Protein AF-0000000065898884 (afdb_homodimer)

Radius of gyration: 17.06 Å; Cα contacts (8 Å, |Δi|>4): 493; chains: 2; bounding box: 41×50×43 Å

Structure (mmCIF, N/CA/C/O backbone):
data_AF-0000000065898884-model_v1
#
loop_
_entity.id
_entity.type
_entity.pdbx_description
1 polymer 'Fluoride-specific ion channel FluC'
#
loop_
_atom_site.group_PDB
_atom_site.id
_atom_site.type_symbol
_atom_site.label_atom_id
_atom_site.label_alt_id
_atom_site.label_comp_id
_atom_site.label_asym_id
_atom_site.label_entity_id
_atom_site.label_seq_id
_atom_site.pdbx_PDB_ins_code
_atom_site.Cartn_x
_atom_site.Cartn_y
_atom_site.Cartn_z
_atom_site.occupancy
_atom_site.B_iso_or_equiv
_atom_site.auth_seq_id
_atom_site.auth_comp_id
_atom_site.auth_asym_id
_atom_site.auth_atom_id
_atom_site.pdbx_PDB_model_num
ATOM 1 N N . MET A 1 1 ? -6.395 -24.078 7.492 1 86.12 1 MET A N 1
ATOM 2 C CA . MET A 1 1 ? -5.91 -23.297 8.625 1 86.12 1 MET A CA 1
ATOM 3 C C . MET A 1 1 ? -7.059 -22.562 9.32 1 86.12 1 MET A C 1
ATOM 5 O O . MET A 1 1 ? -8.008 -22.141 8.664 1 86.12 1 MET A O 1
ATOM 9 N N . SER A 1 2 ? -6.961 -22.469 10.625 1 92.88 2 SER A N 1
ATOM 10 C CA . SER A 1 2 ? -7.98 -21.734 11.375 1 92.88 2 SER A CA 1
ATOM 11 C C . SER A 1 2 ? -7.918 -20.234 11.07 1 92.88 2 SER A C 1
ATOM 13 O O . SER A 1 2 ? -6.879 -19.734 10.641 1 92.88 2 SER A O 1
ATOM 15 N N . GLN A 1 3 ? -9.039 -19.578 11.227 1 93.44 3 GLN A N 1
ATOM 16 C CA . GLN A 1 3 ? -9.109 -18.141 11 1 93.44 3 GLN A CA 1
ATOM 17 C C . GLN A 1 3 ? -8.117 -17.391 11.898 1 93.44 3 GLN A C 1
ATOM 19 O O . GLN A 1 3 ? -7.512 -16.406 11.477 1 93.44 3 GLN A O 1
ATOM 24 N N . PHE A 1 4 ? -7.996 -17.859 13.078 1 94.31 4 PHE A N 1
ATOM 25 C CA . PHE A 1 4 ? -7.082 -17.25 14.031 1 94.31 4 PHE A CA 1
ATOM 26 C C . PHE A 1 4 ? -5.637 -17.406 13.578 1 94.31 4 PHE A C 1
ATOM 28 O O . PHE A 1 4 ? -4.832 -16.469 13.711 1 94.31 4 PHE A O 1
ATOM 35 N N . ALA A 1 5 ? -5.328 -18.562 13.07 1 96.38 5 ALA A N 1
ATOM 36 C CA . ALA A 1 5 ? -3.984 -18.797 12.555 1 96.38 5 ALA A CA 1
ATOM 37 C C . ALA A 1 5 ? -3.697 -17.906 11.344 1 96.38 5 ALA A C 1
ATOM 39 O O . ALA A 1 5 ? -2.602 -17.359 11.219 1 96.38 5 ALA A O 1
ATOM 40 N N . ILE A 1 6 ? -4.645 -17.734 10.523 1 97.19 6 ILE A N 1
ATOM 41 C CA . ILE A 1 6 ? -4.523 -16.906 9.328 1 97.19 6 ILE A CA 1
ATOM 42 C C . ILE A 1 6 ? -4.246 -15.461 9.727 1 97.19 6 ILE A C 1
ATOM 44 O O . ILE A 1 6 ? -3.279 -14.852 9.258 1 97.19 6 ILE A O 1
ATOM 48 N N . LEU A 1 7 ? -5.008 -14.977 10.656 1 98.19 7 LEU A N 1
ATOM 49 C CA . LEU A 1 7 ? -4.867 -13.594 11.094 1 98.19 7 LEU A CA 1
ATOM 50 C C . LEU A 1 7 ? -3.547 -13.391 11.828 1 98.19 7 LEU A C 1
ATOM 52 O O . LEU A 1 7 ? -2.934 -12.32 11.734 1 98.19 7 LEU A O 1
ATOM 56 N N . GLY A 1 8 ? -3.133 -14.398 12.562 1 98.44 8 GLY A N 1
ATOM 57 C CA . GLY A 1 8 ? -1.851 -14.32 13.242 1 98.44 8 GLY A CA 1
ATOM 58 C C . GLY A 1 8 ? -0.674 -14.211 12.297 1 98.44 8 GLY A C 1
ATOM 59 O O . GLY A 1 8 ? 0.239 -13.414 12.516 1 98.44 8 GLY A O 1
ATOM 60 N N . PHE A 1 9 ? -0.661 -15.031 11.266 1 98.44 9 PHE A N 1
ATOM 61 C CA . PHE A 1 9 ? 0.393 -15 10.258 1 98.44 9 PHE A CA 1
ATOM 62 C C . PHE A 1 9 ? 0.408 -13.664 9.523 1 98.44 9 PHE A C 1
ATOM 64 O O . PHE A 1 9 ? 1.475 -13.094 9.289 1 98.44 9 PHE A O 1
ATOM 71 N N . ILE A 1 10 ? -0.757 -13.156 9.219 1 98.75 10 ILE A N 1
ATOM 72 C CA . ILE A 1 10 ? -0.888 -11.891 8.508 1 98.75 10 ILE A CA 1
ATOM 73 C C . ILE A 1 10 ? -0.407 -10.75 9.406 1 98.75 10 ILE A C 1
ATOM 75 O O . ILE A 1 10 ? 0.298 -9.844 8.953 1 98.75 10 ILE A O 1
ATOM 79 N N . ALA A 1 11 ? -0.776 -10.898 10.664 1 98.81 11 ALA A N 1
ATOM 80 C CA . ALA A 1 11 ? -0.36 -9.883 11.633 1 98.81 11 ALA A CA 1
ATOM 81 C C . ALA A 1 11 ? 1.159 -9.852 11.773 1 98.81 11 ALA A C 1
ATOM 83 O O . ALA A 1 11 ? 1.759 -8.773 11.828 1 98.81 11 ALA A O 1
ATOM 84 N N . LEU A 1 12 ? 1.724 -10.969 11.852 1 98.62 12 LEU A N 1
ATOM 85 C CA . LEU A 1 12 ? 3.176 -11.078 11.953 1 98.62 12 LEU A CA 1
ATOM 86 C C . LEU A 1 12 ? 3.854 -10.461 10.734 1 98.62 12 LEU A C 1
ATOM 88 O O . LEU A 1 12 ? 4.766 -9.641 10.875 1 98.62 12 LEU A O 1
ATOM 92 N N . GLY A 1 13 ? 3.463 -10.852 9.586 1 98.81 13 GLY A N 1
ATOM 93 C CA . GLY A 1 13 ? 3.994 -10.281 8.359 1 98.81 13 GLY A CA 1
ATOM 94 C C . GLY A 1 13 ? 3.766 -8.781 8.258 1 98.81 13 GLY A C 1
ATOM 95 O O . GLY A 1 13 ? 4.66 -8.039 7.852 1 98.81 13 GLY A O 1
ATOM 96 N N . GLY A 1 14 ? 2.543 -8.398 8.617 1 98.88 14 GLY A N 1
ATOM 97 C CA . GLY A 1 14 ? 2.199 -6.984 8.562 1 98.88 14 GLY A CA 1
ATOM 98 C C . GLY A 1 14 ? 3.068 -6.129 9.469 1 98.88 14 GLY A C 1
ATOM 99 O O . GLY A 1 14 ? 3.482 -5.035 9.078 1 98.88 14 GLY A O 1
ATOM 100 N N . ALA A 1 15 ? 3.32 -6.645 10.609 1 98.81 15 ALA A N 1
ATOM 101 C CA . ALA A 1 15 ? 4.184 -5.934 11.555 1 98.81 15 ALA A CA 1
ATOM 102 C C . ALA A 1 15 ? 5.582 -5.734 10.969 1 98.81 15 ALA A C 1
ATOM 104 O O . ALA A 1 15 ? 6.109 -4.617 10.977 1 98.81 15 ALA A O 1
ATOM 105 N N . PHE A 1 16 ? 6.129 -6.719 10.445 1 98.81 16 PHE A N 1
ATOM 106 C CA . PHE A 1 16 ? 7.477 -6.641 9.898 1 98.81 16 PHE A CA 1
ATOM 107 C C . PHE A 1 16 ? 7.496 -5.812 8.617 1 98.81 16 PHE A C 1
ATOM 109 O O . PHE A 1 16 ? 8.453 -5.082 8.359 1 98.81 16 PHE A O 1
ATOM 116 N N . GLY A 1 17 ? 6.434 -5.953 7.84 1 98.88 17 GLY A N 1
ATOM 117 C CA . GLY A 1 17 ? 6.332 -5.156 6.625 1 98.88 17 GLY A CA 1
ATOM 118 C C . GLY A 1 17 ? 6.27 -3.666 6.891 1 98.88 17 GLY A C 1
ATOM 119 O O . GLY A 1 17 ? 6.984 -2.887 6.258 1 98.88 17 GLY A O 1
ATOM 120 N N . ALA A 1 18 ? 5.477 -3.344 7.836 1 98.88 18 ALA A N 1
ATOM 121 C CA . ALA A 1 18 ? 5.324 -1.936 8.188 1 98.88 18 ALA A CA 1
ATOM 122 C C . ALA A 1 18 ? 6.625 -1.363 8.742 1 98.88 18 ALA A C 1
ATOM 124 O O . ALA A 1 18 ? 7.008 -0.239 8.406 1 98.88 18 ALA A O 1
ATOM 125 N N . CYS A 1 19 ? 7.293 -2.119 9.57 1 98.88 19 CYS A N 1
ATOM 126 C CA . CYS A 1 19 ? 8.562 -1.671 10.125 1 98.88 19 CYS A CA 1
ATOM 127 C C . CYS A 1 19 ? 9.625 -1.541 9.031 1 98.88 19 CYS A C 1
ATOM 129 O O . CYS A 1 19 ? 10.406 -0.588 9.031 1 98.88 19 CYS A O 1
ATOM 131 N N . SER A 1 20 ? 9.688 -2.457 8.156 1 98.88 20 SER A N 1
ATOM 132 C CA . SER A 1 20 ? 10.625 -2.396 7.039 1 98.88 20 SER A CA 1
ATOM 133 C C . SER A 1 20 ? 10.367 -1.175 6.164 1 98.88 20 SER A C 1
ATOM 135 O O . SER A 1 20 ? 11.305 -0.495 5.742 1 98.88 20 SER A O 1
ATOM 137 N N . ARG A 1 21 ? 9.078 -0.921 5.871 1 98.81 21 ARG A N 1
ATOM 138 C CA . ARG A 1 21 ? 8.727 0.264 5.094 1 98.81 21 ARG A CA 1
ATOM 139 C C . ARG A 1 21 ? 9.273 1.528 5.754 1 98.81 21 ARG A C 1
ATOM 141 O O . ARG A 1 21 ? 9.844 2.387 5.082 1 98.81 21 ARG A O 1
ATOM 148 N N . TYR A 1 22 ? 9.078 1.598 7.02 1 98.56 22 TYR A N 1
ATOM 149 C CA . TYR A 1 22 ? 9.539 2.762 7.766 1 98.56 22 TYR A CA 1
ATOM 150 C C . TYR A 1 22 ? 11.055 2.91 7.664 1 98.56 22 TYR A C 1
ATOM 152 O O . TYR A 1 22 ? 11.562 4 7.383 1 98.56 22 TYR A O 1
ATOM 160 N N . LEU A 1 23 ? 11.742 1.812 7.863 1 98.56 23 LEU A N 1
ATOM 161 C CA . LEU A 1 23 ? 13.203 1.844 7.859 1 98.56 23 LEU A CA 1
ATOM 162 C C . LEU A 1 23 ? 13.734 2.176 6.473 1 98.56 23 LEU A C 1
ATOM 164 O O . LEU A 1 23 ? 14.688 2.947 6.336 1 98.56 23 LEU A O 1
ATOM 168 N N . VAL A 1 24 ? 13.164 1.654 5.441 1 98.5 24 VAL A N 1
ATOM 169 C CA . VAL A 1 24 ? 13.578 1.938 4.07 1 98.5 24 VAL A CA 1
ATOM 170 C C . VAL A 1 24 ? 13.297 3.402 3.74 1 98.5 24 VAL A C 1
ATOM 172 O O . VAL A 1 24 ? 14.109 4.066 3.092 1 98.5 24 VAL A O 1
ATOM 175 N N . SER A 1 25 ? 12.102 3.879 4.137 1 97.94 25 SER A N 1
ATOM 176 C CA . SER A 1 25 ? 11.742 5.27 3.883 1 97.94 25 SER A CA 1
ATOM 177 C C . SER A 1 25 ? 12.734 6.227 4.547 1 97.94 25 SER A C 1
ATOM 179 O O . SER A 1 25 ? 13.148 7.215 3.941 1 97.94 25 SER A O 1
ATOM 181 N N . GLU A 1 26 ? 13.117 5.863 5.785 1 97.12 26 GLU A N 1
ATOM 182 C CA . GLU A 1 26 ? 14.094 6.684 6.492 1 97.12 26 GLU A CA 1
ATOM 183 C C . GLU A 1 26 ? 15.453 6.637 5.801 1 97.12 26 GLU A C 1
ATOM 185 O O . GLU A 1 26 ? 16.141 7.66 5.699 1 97.12 26 GLU A O 1
ATOM 190 N N . LEU A 1 27 ? 15.844 5.453 5.395 1 97.94 27 LEU A N 1
ATOM 191 C CA . LEU A 1 27 ? 17.109 5.301 4.691 1 97.94 27 LEU A CA 1
ATOM 192 C C . LEU A 1 27 ? 17.125 6.121 3.41 1 97.94 27 LEU A C 1
ATOM 194 O O . LEU A 1 27 ? 18.141 6.738 3.074 1 97.94 27 LEU A O 1
ATOM 198 N N . CYS A 1 28 ? 16.062 6.168 2.707 1 98 28 CYS A N 1
ATOM 199 C CA . CYS A 1 28 ? 15.961 6.926 1.464 1 98 28 CYS A CA 1
ATOM 200 C C . CYS A 1 28 ? 16.047 8.422 1.728 1 98 28 CYS A C 1
ATOM 202 O O . CYS A 1 28 ? 16.625 9.164 0.929 1 98 28 CYS A O 1
ATOM 204 N N . VAL A 1 29 ? 15.461 8.812 2.83 1 96.38 29 VAL A N 1
ATOM 205 C CA . VAL A 1 29 ? 15.547 10.227 3.188 1 96.38 29 VAL A CA 1
ATOM 206 C C . VAL A 1 29 ? 17 10.617 3.436 1 96.38 29 VAL A C 1
ATOM 208 O O . VAL A 1 29 ? 17.453 11.672 2.99 1 96.38 29 VAL A O 1
ATOM 211 N N . VAL A 1 30 ? 17.734 9.75 4.117 1 97.25 30 VAL A N 1
ATOM 212 C CA . VAL A 1 30 ? 19.125 10.016 4.469 1 97.25 30 VAL A CA 1
ATOM 213 C C . VAL A 1 30 ? 19.984 10.016 3.203 1 97.25 30 VAL A C 1
ATOM 215 O O . VAL A 1 30 ? 20.875 10.852 3.049 1 97.25 30 VAL A O 1
ATOM 218 N N . LEU A 1 31 ? 19.719 9.18 2.281 1 97.44 31 LEU A N 1
ATOM 219 C CA . LEU A 1 31 ? 20.594 8.969 1.127 1 97.44 31 LEU A CA 1
ATOM 220 C C . LEU A 1 31 ? 20.219 9.914 -0.013 1 97.44 31 LEU A C 1
ATOM 222 O O . LEU A 1 31 ? 21.078 10.352 -0.769 1 97.44 31 LEU A O 1
ATOM 226 N N . LEU A 1 32 ? 18.891 10.227 -0.147 1 97.19 32 LEU A N 1
ATOM 227 C CA . LEU A 1 32 ? 18.438 10.883 -1.365 1 97.19 32 LEU A CA 1
ATOM 228 C C . LEU A 1 32 ? 17.75 12.211 -1.043 1 97.19 32 LEU A C 1
ATOM 230 O O . LEU A 1 32 ? 17.469 13.008 -1.945 1 97.19 32 LEU A O 1
ATOM 234 N N . GLY A 1 33 ? 17.484 12.469 0.312 1 94.81 33 GLY A N 1
ATOM 235 C CA . GLY A 1 33 ? 16.859 13.719 0.736 1 94.81 33 GLY A CA 1
ATOM 236 C C . GLY A 1 33 ? 15.352 13.664 0.711 1 94.81 33 GLY A C 1
ATOM 237 O O . GLY A 1 33 ? 14.758 12.594 0.55 1 94.81 33 GLY A O 1
ATOM 238 N N . ARG A 1 34 ? 14.68 14.859 0.904 1 93.94 34 ARG A N 1
ATOM 239 C CA . ARG A 1 34 ? 13.227 14.945 1.073 1 93.94 34 ARG A CA 1
ATOM 240 C C . ARG A 1 34 ? 12.578 15.625 -0.124 1 93.94 34 ARG A C 1
ATOM 242 O O . ARG A 1 34 ? 11.406 16 -0.071 1 93.94 34 ARG A O 1
ATOM 249 N N . GLY A 1 35 ? 13.281 15.773 -1.196 1 94.56 35 GLY A N 1
ATOM 250 C CA . GLY A 1 35 ? 12.781 16.516 -2.34 1 94.56 35 GLY A CA 1
ATOM 251 C C . GLY A 1 35 ? 11.805 15.727 -3.189 1 94.56 35 GLY A C 1
ATOM 252 O O . GLY A 1 35 ? 11.109 16.297 -4.035 1 94.56 35 GLY A O 1
ATOM 253 N N . PHE A 1 36 ? 11.758 14.438 -3.078 1 97.56 36 PHE A N 1
ATOM 254 C CA . PHE A 1 36 ? 10.883 13.508 -3.785 1 97.56 36 PHE A CA 1
ATOM 255 C C . PHE A 1 36 ? 10.547 12.312 -2.906 1 97.56 36 PHE A C 1
ATOM 257 O O . PHE A 1 36 ? 11.297 11.977 -1.985 1 97.56 36 PHE A O 1
ATOM 264 N N . PRO A 1 37 ? 9.375 11.75 -3.109 1 98.06 37 PRO A N 1
ATOM 265 C CA . PRO A 1 37 ? 9.008 10.602 -2.275 1 98.06 37 PRO A CA 1
ATOM 266 C C . PRO A 1 37 ? 9.734 9.32 -2.682 1 98.06 37 PRO A C 1
ATOM 268 O O . PRO A 1 37 ? 9.094 8.32 -3.014 1 98.06 37 PRO A O 1
ATOM 271 N N . TYR A 1 38 ? 11.023 9.266 -2.482 1 98.5 38 TYR A N 1
ATOM 272 C CA . TYR A 1 38 ? 11.867 8.148 -2.887 1 98.5 38 TYR A CA 1
ATOM 273 C C . TYR A 1 38 ? 11.547 6.898 -2.07 1 98.5 38 TYR A C 1
ATOM 275 O O . TYR A 1 38 ? 11.633 5.777 -2.576 1 98.5 38 TYR A O 1
ATOM 283 N N . GLY A 1 39 ? 11.266 7.102 -0.801 1 98.5 39 GLY A N 1
ATOM 284 C CA . GLY A 1 39 ? 10.953 5.969 0.057 1 98.5 39 GLY A CA 1
ATOM 285 C C . GLY A 1 39 ? 9.734 5.188 -0.404 1 98.5 39 GLY A C 1
ATOM 286 O O . GLY A 1 39 ? 9.805 3.969 -0.574 1 98.5 39 GLY A O 1
ATOM 287 N N . THR A 1 40 ? 8.688 5.914 -0.648 1 98.69 40 THR A N 1
ATOM 288 C CA . THR A 1 40 ? 7.449 5.305 -1.109 1 98.69 40 THR A CA 1
ATOM 289 C C . THR A 1 40 ? 7.656 4.594 -2.443 1 98.69 40 THR A C 1
ATOM 291 O O . THR A 1 40 ? 7.203 3.463 -2.629 1 98.69 40 THR A O 1
ATOM 294 N N . LEU A 1 41 ? 8.328 5.246 -3.32 1 98.81 41 LEU A N 1
ATOM 295 C CA . LEU A 1 41 ? 8.602 4.664 -4.629 1 98.81 41 LEU A CA 1
ATOM 296 C C . LEU A 1 41 ? 9.391 3.367 -4.488 1 98.81 41 LEU A C 1
ATOM 298 O O . LEU A 1 41 ? 9.062 2.361 -5.117 1 98.81 41 LEU A O 1
ATOM 302 N N . THR A 1 42 ? 10.398 3.383 -3.699 1 98.88 42 THR A N 1
ATOM 303 C CA . THR A 1 42 ? 11.281 2.234 -3.525 1 98.88 42 THR A CA 1
ATOM 304 C C . THR A 1 42 ? 10.508 1.032 -2.992 1 98.88 42 THR A C 1
ATOM 306 O O . THR A 1 42 ? 10.578 -0.059 -3.561 1 98.88 42 THR A O 1
ATOM 309 N N . VAL A 1 43 ? 9.734 1.198 -1.951 1 98.88 43 VAL A N 1
ATOM 310 C CA . VAL A 1 43 ? 9.07 0.066 -1.314 1 98.88 43 VAL A CA 1
ATOM 311 C C . VAL A 1 43 ? 7.961 -0.461 -2.225 1 98.88 43 VAL A C 1
ATOM 313 O O . VAL A 1 43 ? 7.699 -1.665 -2.26 1 98.88 43 VAL A O 1
ATOM 316 N N . ASN A 1 44 ? 7.316 0.417 -2.971 1 98.94 44 ASN A N 1
ATOM 317 C CA . ASN A 1 44 ? 6.262 -0.014 -3.883 1 98.94 44 ASN A CA 1
ATOM 318 C C . ASN A 1 44 ? 6.824 -0.841 -5.035 1 98.94 44 ASN A C 1
ATOM 320 O O . ASN A 1 44 ? 6.266 -1.883 -5.387 1 98.94 44 ASN A O 1
ATOM 324 N N . VAL A 1 45 ? 7.93 -0.411 -5.555 1 98.94 45 VAL A N 1
ATOM 325 C CA . VAL A 1 45 ? 8.523 -1.104 -6.691 1 98.94 45 VAL A CA 1
ATOM 326 C C . VAL A 1 45 ? 9.125 -2.43 -6.23 1 98.94 45 VAL A C 1
ATOM 328 O O . VAL A 1 45 ? 8.852 -3.48 -6.82 1 98.94 45 VAL A O 1
ATOM 331 N N . VAL A 1 46 ? 9.898 -2.416 -5.191 1 98.88 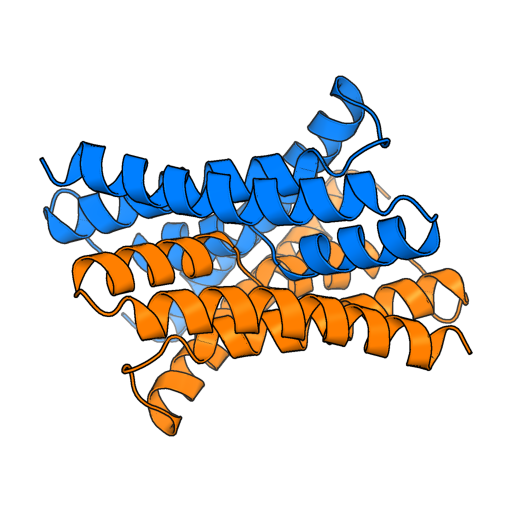46 VAL A N 1
ATOM 332 C CA . VAL A 1 46 ? 10.555 -3.615 -4.684 1 98.88 46 VAL A CA 1
ATOM 333 C C . VAL A 1 46 ? 9.5 -4.621 -4.215 1 98.88 46 VAL A C 1
ATOM 335 O O . VAL A 1 46 ? 9.586 -5.809 -4.535 1 98.88 46 VAL A O 1
ATOM 338 N N . GLY A 1 47 ? 8.539 -4.121 -3.471 1 98.88 47 GLY A N 1
ATOM 339 C CA . GLY A 1 47 ? 7.477 -4.992 -3 1 98.88 47 GLY A CA 1
ATOM 340 C C . GLY A 1 47 ? 6.688 -5.629 -4.129 1 98.88 47 GLY A C 1
ATOM 341 O O . GLY A 1 47 ? 6.336 -6.809 -4.059 1 98.88 47 GLY A O 1
ATOM 342 N N . SER A 1 48 ? 6.395 -4.914 -5.152 1 98.94 48 SER A N 1
ATOM 343 C CA . SER A 1 48 ? 5.652 -5.441 -6.293 1 98.94 48 SER A CA 1
ATOM 344 C C . SER A 1 48 ? 6.461 -6.492 -7.047 1 98.94 48 SER A C 1
ATOM 346 O O . SER A 1 48 ? 5.914 -7.492 -7.504 1 98.94 48 SER A O 1
ATOM 348 N N . PHE A 1 49 ? 7.766 -6.258 -7.152 1 98.88 49 PHE A N 1
ATOM 349 C CA . PHE A 1 49 ? 8.641 -7.238 -7.785 1 98.88 49 PHE A CA 1
ATOM 350 C C . PHE A 1 49 ? 8.602 -8.562 -7.035 1 98.88 49 PHE A C 1
ATOM 352 O O . PHE A 1 49 ? 8.422 -9.625 -7.645 1 98.88 49 PHE A O 1
ATOM 359 N N . ILE A 1 50 ? 8.75 -8.523 -5.754 1 98.81 50 ILE A N 1
ATOM 360 C CA . ILE A 1 50 ? 8.781 -9.727 -4.934 1 98.81 50 ILE A CA 1
ATOM 361 C C . ILE A 1 50 ? 7.41 -10.406 -4.969 1 98.81 50 ILE A C 1
ATOM 363 O O . ILE A 1 50 ? 7.32 -11.641 -4.965 1 98.81 50 ILE A O 1
ATOM 367 N N . MET A 1 51 ? 6.332 -9.633 -5.016 1 98.75 51 MET A N 1
ATOM 368 C CA . MET A 1 51 ? 4.992 -10.203 -5.133 1 98.75 51 MET A CA 1
ATOM 369 C C . MET A 1 51 ? 4.852 -11.008 -6.418 1 98.75 51 MET A C 1
ATOM 371 O O . MET A 1 51 ? 4.27 -12.094 -6.414 1 98.75 51 MET A O 1
ATOM 375 N N . GLY A 1 52 ? 5.363 -10.414 -7.52 1 98.62 52 GLY A N 1
ATOM 376 C CA . GLY A 1 52 ? 5.359 -11.164 -8.766 1 98.62 52 GLY A CA 1
ATOM 377 C C . GLY A 1 52 ? 6.078 -12.5 -8.664 1 98.62 52 GLY A C 1
ATOM 378 O O . GLY A 1 52 ? 5.562 -13.523 -9.117 1 98.62 52 GLY A O 1
ATOM 379 N N . LEU A 1 53 ? 7.281 -12.516 -8.07 1 98.56 53 LEU A N 1
ATOM 380 C CA . LEU A 1 53 ? 8.039 -13.742 -7.844 1 98.56 53 LEU A CA 1
ATOM 381 C C . LEU A 1 53 ? 7.23 -14.727 -7.008 1 98.56 53 LEU A C 1
ATOM 383 O O . LEU A 1 53 ? 7.199 -15.922 -7.316 1 98.56 53 LEU A O 1
ATOM 387 N N . LEU A 1 54 ? 6.605 -14.211 -5.996 1 98.31 54 LEU A N 1
ATOM 388 C CA . LEU A 1 54 ? 5.875 -15.047 -5.047 1 98.31 54 LEU A CA 1
ATOM 389 C C . LEU A 1 54 ? 4.695 -15.734 -5.727 1 98.31 54 LEU A C 1
ATOM 391 O O . LEU A 1 54 ? 4.5 -16.938 -5.566 1 98.31 54 LEU A O 1
ATOM 395 N N . ILE A 1 55 ? 3.893 -14.992 -6.48 1 97.62 55 ILE A N 1
ATOM 396 C CA . ILE A 1 55 ? 2.719 -15.547 -7.145 1 97.62 55 ILE A CA 1
ATOM 397 C C . ILE A 1 55 ? 3.152 -16.594 -8.172 1 97.62 55 ILE A C 1
ATOM 399 O O . ILE A 1 55 ? 2.535 -17.656 -8.289 1 97.62 55 ILE A O 1
ATOM 403 N N . ALA A 1 56 ? 4.23 -16.234 -8.844 1 97.62 56 ALA A N 1
ATOM 404 C CA . ALA A 1 56 ? 4.758 -17.203 -9.805 1 97.62 56 ALA A CA 1
ATOM 405 C C . ALA A 1 56 ? 5.223 -18.484 -9.109 1 97.62 56 ALA A C 1
ATOM 407 O O . ALA A 1 56 ? 5.035 -19.578 -9.625 1 97.62 56 ALA A O 1
ATOM 408 N N . ALA A 1 57 ? 5.887 -18.375 -7.98 1 97.5 57 ALA A N 1
ATOM 409 C CA . ALA A 1 57 ? 6.367 -19.516 -7.219 1 97.5 57 ALA A CA 1
ATOM 410 C C . ALA A 1 57 ? 5.211 -20.422 -6.789 1 97.5 57 ALA A C 1
ATOM 412 O O . ALA A 1 57 ? 5.348 -21.641 -6.758 1 97.5 57 ALA A O 1
ATOM 413 N N . PHE A 1 58 ? 4.062 -19.781 -6.391 1 96.25 58 PHE A N 1
ATOM 414 C CA . PHE A 1 58 ? 2.881 -20.547 -6.023 1 96.25 58 PHE A CA 1
ATOM 415 C C . PHE A 1 58 ? 2.316 -21.281 -7.23 1 96.25 58 PHE A C 1
ATOM 417 O O . PHE A 1 58 ? 1.985 -22.469 -7.145 1 96.25 58 PHE A O 1
ATOM 424 N N . GLU A 1 59 ? 2.232 -20.609 -8.344 1 94.56 59 GLU A N 1
ATOM 425 C CA . GLU A 1 59 ? 1.645 -21.172 -9.547 1 94.56 59 GLU A CA 1
ATOM 426 C C . GLU A 1 59 ? 2.498 -22.328 -10.086 1 94.56 59 GLU A C 1
ATOM 428 O O . GLU A 1 59 ? 1.97 -23.297 -10.641 1 94.56 59 GLU A O 1
ATOM 433 N N . SER A 1 60 ? 3.789 -22.219 -9.938 1 95.19 60 SER A N 1
ATOM 434 C CA . SER A 1 60 ? 4.703 -23.234 -10.43 1 95.19 60 SER A CA 1
ATOM 435 C C . SER A 1 60 ? 4.93 -24.328 -9.375 1 95.19 60 SER A C 1
ATOM 437 O O . SER A 1 60 ? 5.766 -25.203 -9.562 1 95.19 60 SER A O 1
ATOM 439 N N . GLU A 1 61 ? 4.344 -24.172 -8.18 1 94.19 61 GLU A N 1
ATOM 440 C CA . GLU A 1 61 ? 4.379 -25.141 -7.094 1 94.19 61 GLU A CA 1
ATOM 441 C C . GLU A 1 61 ? 5.781 -25.266 -6.508 1 94.19 61 GLU A C 1
ATOM 443 O O . GLU A 1 61 ? 6.164 -26.328 -6.02 1 94.19 61 GLU A O 1
ATOM 448 N N . LEU A 1 62 ? 6.527 -24.266 -6.676 1 94.75 62 LEU A N 1
ATOM 449 C CA . LEU A 1 62 ? 7.852 -24.219 -6.066 1 94.75 62 LEU A CA 1
ATOM 450 C C . LEU A 1 62 ? 7.754 -23.922 -4.574 1 94.75 62 LEU A C 1
ATOM 452 O O . LEU A 1 62 ? 8.664 -24.25 -3.811 1 94.75 62 LEU A O 1
ATOM 456 N N . LEU A 1 63 ? 6.688 -23.25 -4.242 1 94.19 63 LEU A N 1
ATOM 457 C CA . LEU A 1 63 ? 6.406 -22.891 -2.857 1 94.19 63 LEU A CA 1
ATOM 458 C C . LEU A 1 63 ? 4.957 -23.188 -2.5 1 94.19 63 LEU A C 1
ATOM 460 O O . LEU A 1 63 ? 4.051 -22.953 -3.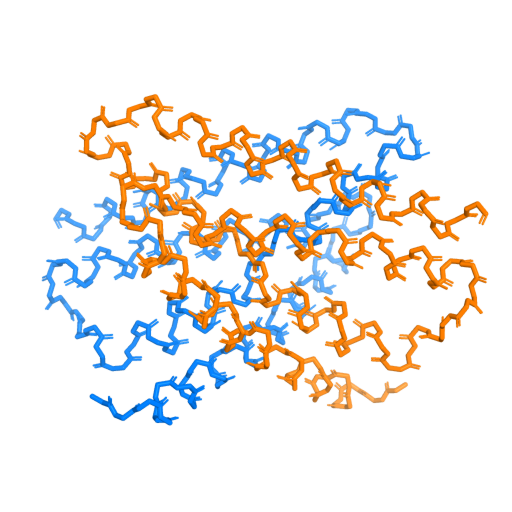301 1 94.19 63 LEU A O 1
ATOM 464 N N . ALA A 1 64 ? 4.883 -23.781 -1.305 1 95.81 64 ALA A N 1
ATOM 465 C CA . ALA A 1 64 ? 3.508 -24 -0.858 1 95.81 64 ALA A CA 1
ATOM 466 C C . ALA A 1 64 ? 2.805 -22.672 -0.579 1 95.81 64 ALA A C 1
ATOM 468 O O . ALA A 1 64 ? 3.418 -21.734 -0.068 1 95.81 64 ALA A O 1
ATOM 469 N N . THR A 1 65 ? 1.557 -22.562 -0.825 1 94.62 65 THR A N 1
ATOM 470 C CA . THR A 1 65 ? 0.792 -21.328 -0.636 1 94.62 65 THR A CA 1
ATOM 471 C C . THR A 1 65 ? 0.657 -21 0.848 1 94.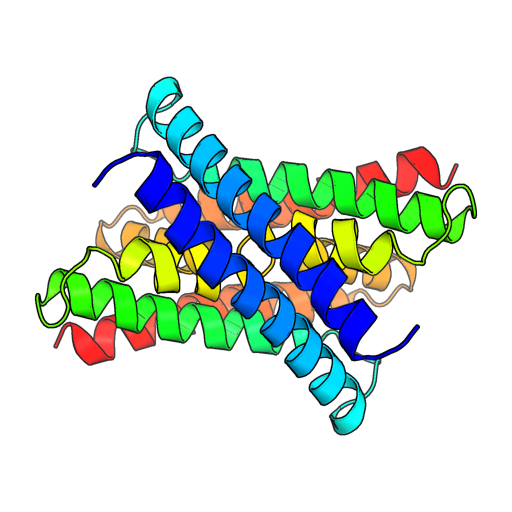62 65 THR A C 1
ATOM 473 O O . THR A 1 65 ? 0.911 -19.875 1.263 1 94.62 65 THR A O 1
ATOM 476 N N . GLU A 1 66 ? 0.279 -22.078 1.629 1 93.44 66 GLU A N 1
ATOM 477 C CA . GLU A 1 66 ? 0.139 -21.859 3.066 1 93.44 66 GLU A CA 1
ATOM 478 C C . GLU A 1 66 ? 1.374 -22.344 3.82 1 93.44 66 GLU A C 1
ATOM 480 O O . GLU A 1 66 ? 1.924 -23.406 3.508 1 93.44 66 GLU A O 1
ATOM 485 N N . PRO A 1 67 ? 1.886 -21.547 4.688 1 96.38 67 PRO A N 1
ATOM 486 C CA . PRO A 1 67 ? 1.348 -20.281 5.199 1 96.38 67 PRO A CA 1
ATOM 487 C C . PRO A 1 67 ? 1.989 -19.062 4.543 1 96.38 67 PRO A C 1
ATOM 489 O O . PRO A 1 67 ? 1.839 -17.938 5.039 1 96.38 67 PRO A O 1
ATOM 492 N N . TRP A 1 68 ? 2.695 -19.234 3.498 1 96.94 68 TRP A N 1
ATOM 493 C CA . TRP A 1 68 ? 3.572 -18.203 2.955 1 96.94 68 TRP A CA 1
ATOM 494 C C . TRP A 1 68 ? 2.766 -17.094 2.277 1 96.94 68 TRP A C 1
ATOM 496 O O . TRP A 1 68 ? 3.162 -15.93 2.293 1 96.94 68 TRP A O 1
ATOM 506 N N . ARG A 1 69 ? 1.646 -17.422 1.698 1 97.69 69 ARG A N 1
ATOM 507 C CA . ARG A 1 69 ? 0.771 -16.391 1.133 1 97.69 69 ARG A CA 1
ATOM 508 C C . ARG A 1 69 ? 0.298 -15.422 2.207 1 97.69 69 ARG A C 1
ATOM 510 O O . ARG A 1 69 ? 0.243 -14.211 1.977 1 97.69 69 ARG A O 1
ATOM 517 N N . GLN A 1 70 ? 0.007 -15.945 3.367 1 97.88 70 GLN A N 1
ATOM 518 C CA . GLN A 1 70 ? -0.488 -15.133 4.469 1 97.88 70 GLN A CA 1
ATOM 519 C C . GLN A 1 70 ? 0.633 -14.297 5.086 1 97.88 70 GLN A C 1
ATOM 521 O O . GLN A 1 70 ? 0.466 -13.102 5.32 1 97.88 70 GLN A O 1
ATOM 526 N N . ILE A 1 71 ? 1.788 -14.906 5.285 1 98.19 71 ILE A N 1
ATOM 527 C CA . ILE A 1 71 ? 2.891 -14.242 5.977 1 98.19 71 ILE A CA 1
ATOM 528 C C . ILE A 1 71 ? 3.559 -13.242 5.039 1 98.19 71 ILE A C 1
ATOM 530 O O . ILE A 1 71 ? 3.678 -12.055 5.363 1 98.19 71 ILE A O 1
ATOM 534 N N . ILE A 1 72 ? 3.92 -13.711 3.848 1 98.56 72 ILE A N 1
ATOM 535 C CA . ILE A 1 72 ? 4.75 -12.898 2.965 1 98.56 72 ILE A CA 1
ATOM 536 C C . ILE A 1 72 ? 3.865 -12.07 2.037 1 98.56 72 ILE A C 1
ATOM 538 O O . ILE A 1 72 ? 4.051 -10.859 1.911 1 98.56 72 ILE A O 1
ATOM 542 N N . GLY A 1 73 ? 2.895 -12.648 1.405 1 98.31 73 GLY A N 1
ATOM 543 C CA . GLY A 1 73 ? 2.057 -11.984 0.418 1 98.31 73 GLY A CA 1
ATOM 544 C C . GLY A 1 73 ? 1.102 -10.977 1.027 1 98.31 73 GLY A C 1
ATOM 545 O O . GLY A 1 73 ? 1.242 -9.773 0.81 1 98.31 73 GLY A O 1
ATOM 546 N N . LEU A 1 74 ? 0.212 -11.469 1.898 1 97.69 74 LEU A N 1
ATOM 547 C CA . LEU A 1 74 ? -0.856 -10.641 2.455 1 97.69 74 LEU A CA 1
ATOM 548 C C . LEU A 1 74 ? -0.328 -9.75 3.572 1 97.69 74 LEU A C 1
ATOM 550 O O . LEU A 1 74 ? -0.765 -8.602 3.715 1 97.69 74 LEU A O 1
ATOM 554 N N . GLY A 1 75 ? 0.606 -10.32 4.332 1 98.62 75 GLY A N 1
ATOM 555 C CA . GLY A 1 75 ? 1.122 -9.578 5.469 1 98.62 75 GLY A CA 1
ATOM 556 C C . GLY A 1 75 ? 2.299 -8.688 5.113 1 98.62 75 GLY A C 1
ATOM 557 O O . GLY A 1 75 ? 2.154 -7.465 5.012 1 98.62 75 GLY A O 1
ATOM 558 N N . PHE A 1 76 ? 3.434 -9.258 4.84 1 98.88 76 PHE A N 1
ATOM 559 C CA . PHE A 1 76 ? 4.691 -8.539 4.715 1 98.88 76 PHE A CA 1
ATOM 560 C C . PHE A 1 76 ? 4.664 -7.609 3.502 1 98.88 76 PHE A C 1
ATOM 562 O O . PHE A 1 76 ? 4.828 -6.395 3.639 1 98.88 76 PHE A O 1
ATOM 569 N N . LEU A 1 77 ? 4.418 -8.16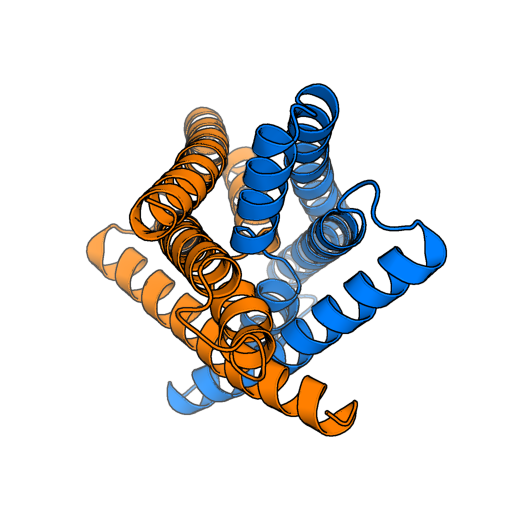4 2.324 1 98.88 77 LEU A N 1
ATOM 570 C CA . LEU A 1 77 ? 4.473 -7.367 1.102 1 98.88 77 LEU A CA 1
ATOM 571 C C . LEU A 1 77 ? 3.32 -6.371 1.046 1 98.88 77 LEU A C 1
ATOM 573 O O . LEU A 1 77 ? 3.482 -5.254 0.553 1 98.88 77 LEU A O 1
ATOM 577 N N . GLY A 1 78 ? 2.205 -6.809 1.568 1 98.44 78 GLY A N 1
ATOM 578 C CA . GLY A 1 78 ? 1.089 -5.879 1.667 1 98.44 78 GLY A CA 1
ATOM 579 C C . GLY A 1 78 ? 1.387 -4.68 2.547 1 98.44 78 GLY A C 1
ATOM 580 O O . GLY A 1 78 ? 0.994 -3.557 2.227 1 98.44 78 GLY A O 1
ATOM 581 N N . ALA A 1 79 ? 2.049 -4.918 3.584 1 98.81 79 ALA A N 1
ATOM 582 C CA . ALA A 1 79 ? 2.34 -3.846 4.535 1 98.81 79 ALA A CA 1
ATOM 583 C C . ALA A 1 79 ? 3.59 -3.072 4.125 1 98.81 79 ALA A C 1
ATOM 585 O O . ALA A 1 79 ? 3.781 -1.926 4.535 1 98.81 79 ALA A O 1
ATOM 586 N N . LEU A 1 80 ? 4.418 -3.68 3.361 1 98.88 80 LEU A N 1
ATOM 587 C CA . LEU A 1 80 ? 5.613 -3.014 2.861 1 98.88 80 LEU A CA 1
ATOM 588 C C . LEU A 1 80 ? 5.254 -1.915 1.869 1 98.88 80 LEU A C 1
ATOM 590 O O . LEU A 1 80 ? 5.891 -0.861 1.842 1 98.88 80 LEU A O 1
ATOM 594 N N . THR A 1 81 ? 4.301 -2.178 1.024 1 98.88 81 THR A N 1
ATOM 595 C CA . THR A 1 81 ? 3.873 -1.218 0.012 1 98.88 81 THR A CA 1
ATOM 596 C C . THR A 1 81 ? 2.66 -0.427 0.493 1 98.88 81 THR A C 1
ATOM 598 O O . THR A 1 81 ? 1.984 -0.832 1.44 1 98.88 81 THR A O 1
ATOM 601 N N . THR A 1 82 ? 2.418 0.723 -0.124 1 98.81 82 THR A N 1
ATOM 602 C CA . THR A 1 82 ? 1.356 1.563 0.419 1 98.81 82 THR A CA 1
ATOM 603 C C . THR A 1 82 ? 0.788 2.48 -0.659 1 98.81 82 THR A C 1
ATOM 605 O O . THR A 1 82 ? 1.538 3.064 -1.444 1 98.81 82 THR A O 1
ATOM 608 N N . PHE A 1 83 ? -0.538 2.602 -0.648 1 98.75 83 PHE A N 1
ATOM 609 C CA . PHE A 1 83 ? -1.23 3.514 -1.55 1 98.75 83 PHE A CA 1
ATOM 610 C C . PHE A 1 83 ? -1.615 4.801 -0.829 1 98.75 83 PHE A C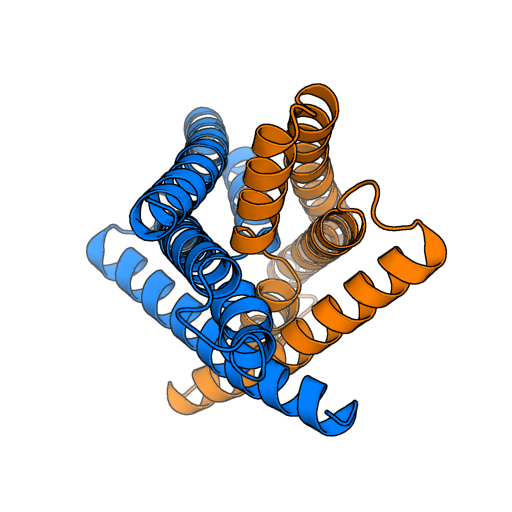 1
ATOM 612 O O . PHE A 1 83 ? -1.727 5.859 -1.451 1 98.75 83 PHE A O 1
ATOM 619 N N . SER A 1 84 ? -1.826 4.75 0.464 1 98.81 84 SER A N 1
ATOM 620 C CA . SER A 1 84 ? -2.248 5.93 1.215 1 98.81 84 SER A CA 1
ATOM 621 C C . SER A 1 84 ? -1.145 6.98 1.262 1 98.81 84 SER A C 1
ATOM 623 O O . SER A 1 84 ? -1.394 8.164 1.01 1 98.81 84 SER A O 1
ATOM 625 N N . THR A 1 85 ? 0.103 6.52 1.589 1 98.69 85 THR A N 1
ATOM 626 C CA . THR A 1 85 ? 1.227 7.449 1.604 1 98.69 85 THR A CA 1
ATOM 627 C C . THR A 1 85 ? 1.499 7.988 0.204 1 98.69 85 THR A C 1
ATOM 629 O O . THR A 1 85 ? 1.75 9.188 0.033 1 98.69 85 THR A O 1
ATOM 632 N N . PHE A 1 86 ? 1.413 7.129 -0.79 1 98.75 86 PHE A N 1
ATOM 633 C CA . PHE A 1 86 ? 1.548 7.551 -2.18 1 98.75 86 PHE A CA 1
ATOM 634 C C . PHE A 1 86 ? 0.553 8.656 -2.51 1 98.75 86 PHE A C 1
ATOM 636 O O . PHE A 1 86 ? 0.921 9.672 -3.102 1 98.75 86 PHE A O 1
ATOM 643 N N . SER A 1 87 ? -0.684 8.445 -2.176 1 98.94 87 SER A N 1
ATOM 644 C CA . SER A 1 87 ? -1.74 9.414 -2.445 1 98.94 87 SER A CA 1
ATOM 645 C C . SER A 1 87 ? -1.477 10.734 -1.729 1 98.94 87 SER A C 1
ATOM 647 O O . SER A 1 87 ? -1.614 11.812 -2.322 1 98.94 87 SER A O 1
ATOM 649 N N . MET A 1 88 ? -1.072 10.625 -0.492 1 98.56 88 MET A N 1
ATOM 650 C CA . MET A 1 88 ? -0.849 11.836 0.289 1 98.56 88 MET A CA 1
ATOM 651 C C . MET A 1 88 ? 0.38 12.594 -0.213 1 98.56 88 MET A C 1
ATOM 653 O O . MET A 1 88 ? 0.405 13.82 -0.207 1 98.56 88 MET A O 1
ATOM 657 N N . ASP A 1 89 ? 1.443 11.836 -0.589 1 98.56 89 ASP A N 1
ATOM 658 C CA . ASP A 1 89 ? 2.602 12.469 -1.219 1 98.56 89 ASP A CA 1
ATOM 659 C C . ASP A 1 89 ? 2.182 13.336 -2.404 1 98.56 89 ASP A C 1
ATOM 661 O O . ASP A 1 89 ? 2.678 14.445 -2.572 1 98.56 89 ASP A O 1
ATOM 665 N N . ASN A 1 90 ? 1.319 12.805 -3.168 1 98.75 90 ASN A N 1
ATOM 666 C CA . ASN A 1 90 ? 0.885 13.531 -4.355 1 98.75 90 ASN A CA 1
ATOM 667 C C . ASN A 1 90 ? 0.042 14.75 -3.994 1 98.75 90 ASN A C 1
ATOM 669 O O . ASN A 1 90 ? 0.157 15.797 -4.629 1 98.75 90 ASN A O 1
ATOM 673 N N . VAL A 1 91 ? -0.803 14.617 -2.986 1 98.44 91 VAL A N 1
ATOM 674 C CA . VAL A 1 91 ? -1.591 15.758 -2.521 1 98.44 91 VAL A CA 1
ATOM 675 C C . VAL A 1 91 ? -0.662 16.859 -2.023 1 98.44 91 VAL A C 1
ATOM 677 O O . VAL A 1 91 ? -0.858 18.031 -2.342 1 98.44 91 VAL A O 1
ATOM 680 N N . LEU A 1 92 ? 0.339 16.5 -1.284 1 97.5 92 LEU A N 1
ATOM 681 C CA . LEU A 1 92 ? 1.263 17.484 -0.721 1 97.5 92 LEU A CA 1
ATOM 682 C C . LEU A 1 92 ? 2.084 18.141 -1.819 1 97.5 92 LEU A C 1
ATOM 684 O O . LEU A 1 92 ? 2.326 19.359 -1.771 1 97.5 92 LEU A O 1
ATOM 688 N N . LEU A 1 93 ? 2.551 17.359 -2.746 1 98.12 93 LEU A N 1
ATOM 689 C CA . LEU A 1 93 ? 3.262 17.922 -3.889 1 98.12 93 LEU A CA 1
ATOM 690 C C . LEU A 1 93 ? 2.379 18.922 -4.645 1 98.12 93 LEU A C 1
ATOM 692 O O . LEU A 1 93 ? 2.85 19.969 -5.074 1 98.12 93 LEU A O 1
ATOM 696 N N . MET A 1 94 ? 1.185 18.578 -4.789 1 97.31 94 MET A N 1
ATOM 697 C CA . MET A 1 94 ? 0.222 19.453 -5.445 1 97.31 94 MET A CA 1
ATOM 698 C C . MET A 1 94 ? 0.061 20.766 -4.672 1 97.31 94 MET A C 1
ATOM 700 O O . MET A 1 94 ? 0.031 21.844 -5.266 1 97.31 94 MET A O 1
ATOM 704 N N . GLN A 1 95 ? -0.06 20.672 -3.361 1 95.38 95 GLN A N 1
ATOM 705 C CA . GLN A 1 95 ? -0.208 21.844 -2.506 1 95.38 95 GLN A CA 1
ATOM 706 C C . GLN A 1 95 ? 1.011 22.75 -2.607 1 95.38 95 GLN A C 1
ATOM 708 O O . GLN A 1 95 ? 0.896 23.969 -2.453 1 95.38 95 GLN A O 1
ATOM 713 N N . GLN A 1 96 ? 2.113 22.188 -2.891 1 96.38 96 GLN A N 1
ATOM 714 C CA . GLN A 1 96 ? 3.361 22.938 -3.016 1 96.38 96 GLN A CA 1
ATOM 715 C C . GLN A 1 96 ? 3.521 23.516 -4.422 1 96.38 96 GLN A C 1
ATOM 717 O O . GLN A 1 96 ? 4.484 24.234 -4.695 1 96.38 96 GLN A O 1
ATOM 722 N N . GLY A 1 97 ? 2.631 23.203 -5.289 1 97.44 97 GLY A N 1
ATOM 723 C CA . GLY A 1 97 ? 2.713 23.672 -6.668 1 97.44 97 GLY A CA 1
ATOM 724 C C . GLY A 1 97 ? 3.676 22.859 -7.512 1 97.44 97 GLY A C 1
ATOM 725 O O . GLY A 1 97 ? 4 23.234 -8.641 1 97.44 97 GLY A O 1
ATOM 726 N N . ALA A 1 98 ? 4.137 21.766 -6.988 1 98.06 98 ALA A N 1
ATOM 727 C CA . ALA A 1 98 ? 5.102 20.922 -7.695 1 98.06 98 ALA A CA 1
ATOM 728 C C . ALA A 1 98 ? 4.395 19.891 -8.57 1 98.06 98 ALA A C 1
ATOM 730 O O . ALA A 1 98 ? 4.582 18.688 -8.406 1 98.06 98 ALA A O 1
ATOM 731 N N . PHE A 1 99 ? 3.758 20.359 -9.578 1 98 99 PHE A N 1
ATOM 732 C CA . PHE A 1 99 ? 2.887 19.531 -10.398 1 98 99 PHE A CA 1
ATOM 733 C C . PHE A 1 99 ? 3.699 18.531 -11.219 1 98 99 PHE A C 1
ATOM 735 O O . PHE A 1 99 ? 3.262 17.406 -11.453 1 98 99 PHE A O 1
ATOM 742 N N . PHE A 1 100 ? 4.859 18.953 -11.641 1 98.25 100 PHE A N 1
ATOM 743 C CA . PHE A 1 100 ? 5.703 18.047 -12.406 1 98.25 100 PHE A CA 1
ATOM 744 C C . PHE A 1 100 ? 6.141 16.859 -11.555 1 98.25 100 PHE A C 1
ATOM 746 O O . PHE A 1 100 ? 6.066 15.719 -11.992 1 98.25 100 PHE A O 1
ATOM 753 N N . LYS A 1 101 ? 6.555 17.125 -10.336 1 98.44 101 LYS A N 1
ATOM 754 C CA . LYS A 1 101 ? 6.961 16.078 -9.414 1 98.44 101 LYS A CA 1
ATOM 755 C C . LYS A 1 101 ? 5.785 15.156 -9.078 1 98.44 101 LYS A C 1
ATOM 757 O O . LYS A 1 101 ? 5.961 13.945 -8.914 1 98.44 101 LYS A O 1
ATOM 762 N N . MET A 1 102 ? 4.637 15.789 -8.906 1 98.5 102 MET A N 1
ATOM 763 C CA . MET A 1 102 ? 3.426 15.016 -8.641 1 98.5 102 MET A CA 1
ATOM 764 C C . MET A 1 102 ? 3.17 14.008 -9.766 1 98.5 102 MET A C 1
ATOM 766 O O . MET A 1 102 ? 2.961 12.82 -9.5 1 98.5 102 MET A O 1
ATOM 770 N N . GLY A 1 103 ? 3.174 14.5 -10.984 1 98.44 103 GLY A N 1
ATOM 771 C CA . GLY A 1 103 ? 2.969 13.641 -12.133 1 98.44 103 GLY A CA 1
ATOM 772 C C . GLY A 1 103 ? 4.004 12.531 -12.242 1 98.44 103 GLY A C 1
ATOM 773 O O . GLY A 1 103 ? 3.666 11.383 -12.531 1 98.44 103 GLY A O 1
ATOM 774 N N . LEU A 1 104 ? 5.258 12.867 -12.062 1 98.56 104 LEU A N 1
ATOM 775 C CA . LEU A 1 104 ? 6.344 11.898 -12.109 1 98.56 104 LEU A CA 1
ATOM 776 C C . LEU A 1 104 ? 6.152 10.82 -11.055 1 98.56 104 LEU A C 1
ATOM 778 O O . LEU A 1 104 ? 6.395 9.633 -11.32 1 98.56 104 LEU A O 1
ATOM 782 N N . ASN A 1 105 ? 5.758 11.242 -9.859 1 98.75 105 ASN A N 1
ATOM 783 C CA . ASN A 1 105 ? 5.523 10.297 -8.773 1 98.75 105 ASN A CA 1
ATOM 784 C C . ASN A 1 105 ? 4.426 9.297 -9.133 1 98.75 105 ASN A C 1
ATOM 786 O O . ASN A 1 105 ? 4.562 8.094 -8.875 1 98.75 105 ASN A O 1
ATOM 790 N N . VAL A 1 106 ? 3.344 9.797 -9.734 1 98.88 106 VAL A N 1
ATOM 791 C CA . VAL A 1 106 ? 2.232 8.938 -10.141 1 98.88 106 VAL A CA 1
ATOM 792 C C . VAL A 1 106 ? 2.697 7.957 -11.211 1 98.88 106 VAL A C 1
ATOM 794 O O . VAL A 1 106 ? 2.527 6.746 -11.062 1 98.88 106 VAL A O 1
ATOM 797 N N . VAL A 1 107 ? 3.342 8.43 -12.203 1 98.75 107 VAL A N 1
ATOM 798 C CA . VAL A 1 107 ? 3.732 7.621 -13.352 1 98.75 107 VAL A CA 1
ATOM 799 C C . VAL A 1 107 ? 4.777 6.59 -12.93 1 98.75 107 VAL A C 1
ATOM 801 O O . VAL A 1 107 ? 4.68 5.418 -13.297 1 98.75 107 VAL A O 1
ATOM 804 N N . LEU A 1 108 ? 5.738 7.004 -12.195 1 98.81 108 LEU A N 1
ATOM 805 C CA . LEU A 1 108 ? 6.816 6.109 -11.797 1 98.81 108 LEU A CA 1
ATOM 806 C C . LEU A 1 108 ? 6.297 4.996 -10.891 1 98.81 108 LEU A C 1
ATOM 808 O O . LEU A 1 108 ? 6.609 3.822 -11.102 1 98.81 108 LEU A O 1
ATOM 812 N N . ASN A 1 109 ? 5.492 5.355 -9.898 1 98.94 109 ASN A N 1
ATOM 813 C CA . ASN A 1 109 ? 4.965 4.324 -9.008 1 98.94 109 ASN A CA 1
ATOM 814 C C . ASN A 1 109 ? 4.113 3.311 -9.773 1 98.94 109 ASN A C 1
ATOM 816 O O . ASN A 1 109 ? 4.273 2.102 -9.594 1 98.94 109 ASN A O 1
ATOM 820 N N . VAL A 1 110 ? 3.213 3.789 -10.625 1 98.88 110 VAL A N 1
ATOM 821 C CA . VAL A 1 110 ? 2.279 2.906 -11.312 1 98.88 110 VAL A CA 1
ATOM 822 C C . VAL A 1 110 ? 3.035 2.053 -12.328 1 98.88 110 VAL A C 1
ATOM 824 O O . VAL A 1 110 ? 2.965 0.821 -12.289 1 98.88 110 VAL A O 1
ATOM 827 N N . THR A 1 111 ? 3.828 2.629 -13.188 1 98.81 111 THR A N 1
ATOM 828 C CA . THR A 1 111 ? 4.465 1.922 -14.289 1 98.81 111 THR A CA 1
ATOM 829 C C . THR A 1 111 ? 5.566 0.998 -13.781 1 98.81 111 THR A C 1
ATOM 831 O O . THR A 1 111 ? 5.641 -0.166 -14.18 1 98.81 111 THR A O 1
ATOM 834 N N . LEU A 1 112 ? 6.398 1.473 -12.891 1 98.88 112 LEU A N 1
ATOM 835 C CA . LEU A 1 112 ? 7.523 0.664 -12.438 1 98.88 112 LEU A CA 1
ATOM 836 C C . LEU A 1 112 ? 7.047 -0.492 -11.562 1 98.88 112 LEU A C 1
ATOM 838 O O . LEU A 1 112 ? 7.602 -1.591 -11.625 1 98.88 112 LEU A O 1
ATOM 842 N N . SER A 1 113 ? 6.031 -0.251 -10.781 1 98.94 113 SER A N 1
ATOM 843 C CA . SER A 1 113 ? 5.566 -1.316 -9.891 1 98.94 113 SER A CA 1
ATOM 844 C C . SER A 1 113 ? 4.859 -2.418 -10.68 1 98.94 113 SER A C 1
ATOM 846 O O . SER A 1 113 ? 5.082 -3.604 -10.43 1 98.94 113 SER A O 1
ATOM 848 N N . ILE A 1 114 ? 3.969 -2.053 -11.602 1 98.94 114 ILE A N 1
ATOM 849 C CA . ILE A 1 114 ? 3.279 -3.057 -12.406 1 98.94 114 ILE A CA 1
ATOM 850 C C . ILE A 1 114 ? 4.293 -3.818 -13.266 1 98.94 114 ILE A C 1
ATOM 852 O O . ILE A 1 114 ? 4.234 -5.047 -13.359 1 98.94 114 ILE A O 1
ATOM 856 N N . THR A 1 115 ? 5.246 -3.102 -13.867 1 98.88 115 THR A N 1
ATOM 857 C CA . THR A 1 115 ? 6.285 -3.744 -14.664 1 98.88 115 THR A CA 1
ATOM 858 C C . THR A 1 115 ? 7.145 -4.656 -13.797 1 98.88 115 THR A C 1
ATOM 860 O O . THR A 1 115 ? 7.492 -5.77 -14.211 1 98.88 115 THR A O 1
ATOM 863 N N . ALA A 1 116 ? 7.523 -4.168 -12.633 1 98.88 116 ALA A N 1
ATOM 864 C CA . ALA A 1 116 ? 8.328 -4.969 -11.711 1 98.88 116 ALA A CA 1
ATOM 865 C C . ALA A 1 116 ? 7.594 -6.25 -11.32 1 98.88 116 ALA A C 1
ATOM 867 O O . ALA A 1 116 ? 8.195 -7.328 -11.273 1 98.88 116 ALA A O 1
ATOM 868 N N . ALA A 1 117 ? 6.305 -6.152 -10.984 1 98.81 117 ALA A N 1
ATOM 869 C CA . ALA A 1 117 ? 5.5 -7.336 -10.68 1 98.81 117 ALA A CA 1
ATOM 870 C C . ALA A 1 117 ? 5.48 -8.305 -11.852 1 98.81 117 ALA A C 1
ATOM 872 O O . ALA A 1 117 ? 5.621 -9.516 -11.672 1 98.81 117 ALA A O 1
ATOM 873 N N . TRP A 1 118 ? 5.289 -7.758 -13.047 1 98.62 118 TRP A N 1
ATOM 874 C CA . TRP A 1 118 ? 5.246 -8.57 -14.258 1 98.62 118 TRP A CA 1
ATOM 875 C C . TRP A 1 118 ? 6.578 -9.281 -14.484 1 98.62 118 TRP A C 1
ATOM 877 O O . TRP A 1 118 ? 6.609 -10.477 -14.797 1 98.62 118 TRP A O 1
ATOM 887 N N . VAL A 1 119 ? 7.66 -8.562 -14.375 1 98.62 119 VAL A N 1
ATOM 888 C CA . VAL A 1 119 ? 8.992 -9.125 -14.562 1 98.62 119 VAL A CA 1
ATOM 889 C C . VAL A 1 119 ? 9.234 -10.234 -13.539 1 98.62 119 VAL A C 1
ATOM 891 O O . VAL A 1 119 ? 9.711 -11.312 -13.891 1 98.62 119 VAL A O 1
ATOM 894 N N . GLY A 1 120 ? 8.953 -9.93 -12.234 1 98.5 120 GLY A N 1
ATOM 895 C CA . GLY A 1 120 ? 9.062 -10.969 -11.227 1 98.5 120 GLY A CA 1
ATOM 896 C C . GLY A 1 120 ? 8.25 -12.211 -11.547 1 98.5 120 GLY A C 1
ATOM 897 O O . GLY A 1 120 ? 8.75 -13.328 -11.422 1 98.5 120 GLY A O 1
ATOM 898 N N . PHE A 1 121 ? 7.059 -12.016 -11.977 1 98 121 PHE A N 1
ATOM 899 C CA . PHE A 1 121 ? 6.145 -13.094 -12.328 1 98 121 PHE A CA 1
ATOM 900 C C . PHE A 1 121 ? 6.703 -13.93 -13.477 1 98 121 PHE A C 1
ATOM 902 O O . PHE A 1 121 ? 6.668 -15.156 -13.43 1 98 121 PHE A O 1
ATOM 909 N N . GLN A 1 122 ? 7.277 -13.297 -14.508 1 97.31 122 GLN A N 1
ATOM 910 C CA . GLN A 1 122 ? 7.797 -13.977 -15.688 1 97.31 122 GLN A CA 1
ATOM 911 C C . GLN A 1 122 ? 9.078 -14.734 -15.367 1 97.31 122 GLN A C 1
ATOM 913 O O . GLN A 1 122 ? 9.367 -15.773 -15.977 1 97.31 122 GLN A O 1
ATOM 918 N N . LEU A 1 123 ? 9.883 -14.227 -14.508 1 95.81 123 LEU A N 1
ATOM 919 C CA . LEU A 1 123 ? 11.18 -14.812 -14.18 1 95.81 123 LEU A CA 1
ATOM 920 C C . LEU A 1 123 ? 11.016 -16.219 -13.602 1 95.81 123 LEU A C 1
ATOM 922 O O . LEU A 1 123 ? 11.844 -17.094 -13.852 1 95.81 123 LEU A O 1
ATOM 926 N N . LEU A 1 124 ? 9.961 -16.469 -12.875 1 91 124 LEU A N 1
ATOM 927 C CA . LEU A 1 124 ? 9.805 -17.766 -12.211 1 91 124 LEU A CA 1
ATOM 928 C C . LEU A 1 124 ? 8.758 -18.609 -12.914 1 91 124 LEU A C 1
ATOM 930 O O . LEU A 1 124 ? 8.711 -19.828 -12.719 1 91 124 LEU A O 1
ATOM 934 N N . LYS A 1 125 ? 7.805 -18.047 -13.695 1 84.12 125 LYS A N 1
ATOM 935 C CA . LYS A 1 125 ? 6.84 -18.859 -14.422 1 84.12 125 LYS A CA 1
ATOM 936 C C . LYS A 1 125 ? 7.512 -19.625 -15.57 1 84.12 125 LYS A C 1
ATOM 938 O O . LYS A 1 125 ? 7.059 -20.703 -15.961 1 84.12 125 LYS A O 1
ATOM 943 N N . SER A 1 126 ? 8.719 -19.172 -16.219 1 61.84 126 SER A N 1
ATOM 944 C CA . SER A 1 126 ? 9.406 -19.906 -17.281 1 61.84 126 SER A CA 1
ATOM 945 C C . SER A 1 126 ? 10.156 -21.109 -16.719 1 61.84 126 SER A C 1
ATOM 947 O O . SER A 1 126 ? 10.602 -21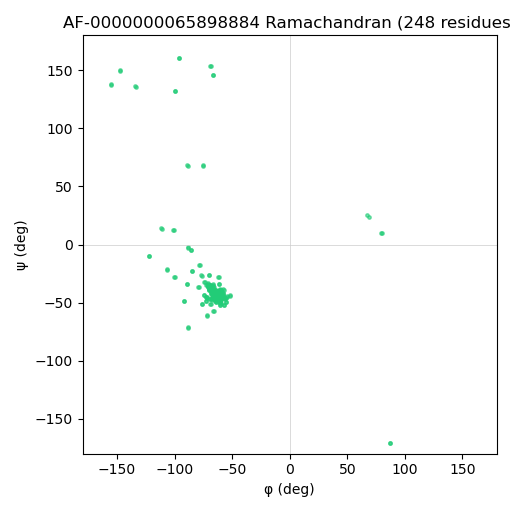.094 -15.57 1 61.84 126 SER A O 1
ATOM 949 N N . MET B 1 1 ? 10.906 9.938 21.234 1 86.25 1 MET B N 1
ATOM 950 C CA . MET B 1 1 ? 10.602 8.523 21.406 1 86.25 1 MET B CA 1
ATOM 951 C C . MET B 1 1 ? 11.781 7.656 20.984 1 86.25 1 MET B C 1
ATOM 953 O O . MET B 1 1 ? 12.5 7.992 20.031 1 86.25 1 MET B O 1
ATOM 957 N N . SER B 1 2 ? 11.984 6.578 21.703 1 92.75 2 SER B N 1
ATOM 958 C CA . SER B 1 2 ? 13.055 5.66 21.344 1 92.75 2 SER B CA 1
ATOM 959 C C . SER B 1 2 ? 12.75 4.934 20.047 1 92.75 2 SER B C 1
ATOM 961 O O . SER B 1 2 ? 11.594 4.832 19.641 1 92.75 2 SER B O 1
ATOM 963 N N . GLN B 1 3 ? 13.797 4.523 19.359 1 93.38 3 GLN B N 1
ATOM 964 C CA . GLN B 1 3 ? 13.641 3.787 18.109 1 93.38 3 GLN B CA 1
ATOM 965 C C . GLN B 1 3 ? 12.812 2.523 18.312 1 93.38 3 GLN B C 1
ATOM 967 O O . GLN B 1 3 ? 12.016 2.15 17.453 1 93.38 3 GLN B O 1
ATOM 972 N N . PHE B 1 4 ? 13.039 1.905 19.406 1 94.25 4 PHE B N 1
ATOM 973 C CA . PHE B 1 4 ? 12.312 0.68 19.719 1 94.25 4 PHE B CA 1
ATOM 974 C C . PHE B 1 4 ? 10.828 0.967 19.906 1 94.25 4 PHE B C 1
ATOM 976 O O . PHE B 1 4 ? 9.977 0.188 19.484 1 94.25 4 PHE B O 1
ATOM 983 N N . ALA B 1 5 ? 10.539 2.049 20.578 1 96.44 5 ALA B N 1
ATOM 984 C CA . ALA B 1 5 ? 9.148 2.441 20.766 1 96.44 5 ALA B CA 1
ATOM 985 C C . ALA B 1 5 ? 8.484 2.771 19.438 1 96.44 5 ALA B C 1
ATOM 987 O O . ALA B 1 5 ? 7.332 2.396 19.203 1 96.44 5 ALA B O 1
ATOM 988 N N . ILE B 1 6 ? 9.172 3.4 18.578 1 97.19 6 ILE B N 1
ATOM 989 C CA . ILE B 1 6 ? 8.68 3.773 17.266 1 97.19 6 ILE B CA 1
ATOM 990 C C . ILE B 1 6 ? 8.344 2.516 16.453 1 97.19 6 ILE B C 1
ATOM 992 O O . ILE B 1 6 ? 7.227 2.379 15.945 1 97.19 6 ILE B O 1
ATOM 996 N N . LEU B 1 7 ? 9.242 1.597 16.453 1 98.19 7 LEU B N 1
ATOM 997 C CA . LEU B 1 7 ? 9.055 0.366 15.695 1 98.19 7 LEU B CA 1
ATOM 998 C C . LEU B 1 7 ? 7.93 -0.474 16.297 1 98.19 7 LEU B C 1
ATOM 1000 O O . LEU B 1 7 ? 7.195 -1.145 15.57 1 98.19 7 LEU B O 1
ATOM 1004 N N . GLY B 1 8 ? 7.828 -0.45 17.609 1 98.44 8 GLY B N 1
ATOM 1005 C CA . GLY B 1 8 ? 6.742 -1.165 18.266 1 98.44 8 GLY B CA 1
ATOM 1006 C C . GLY B 1 8 ? 5.371 -0.635 17.891 1 98.44 8 GLY B C 1
ATOM 1007 O O . GLY B 1 8 ? 4.449 -1.411 17.625 1 98.44 8 GLY B O 1
ATOM 1008 N N . PHE B 1 9 ? 5.207 0.664 17.906 1 98.44 9 PHE B N 1
ATOM 1009 C CA . PHE B 1 9 ? 3.949 1.298 17.531 1 98.44 9 PHE B CA 1
ATOM 1010 C C . PHE B 1 9 ? 3.609 1.007 16.078 1 98.44 9 PHE B C 1
ATOM 1012 O O . PHE B 1 9 ? 2.459 0.705 15.75 1 98.44 9 PHE B O 1
ATOM 1019 N N . ILE B 1 10 ? 4.594 1.056 15.227 1 98.75 10 ILE B N 1
ATOM 1020 C CA . ILE B 1 10 ? 4.406 0.803 13.805 1 98.75 10 ILE B CA 1
ATOM 1021 C C . ILE B 1 10 ? 4.023 -0.66 13.586 1 98.75 10 ILE B C 1
ATOM 1023 O O . ILE B 1 10 ? 3.131 -0.962 12.789 1 98.75 10 ILE B O 1
ATOM 1027 N N . ALA B 1 11 ? 4.699 -1.479 14.359 1 98.81 11 ALA B N 1
ATOM 1028 C CA . ALA B 1 11 ? 4.41 -2.906 14.266 1 98.81 11 ALA B CA 1
ATOM 1029 C C . ALA B 1 11 ? 2.973 -3.205 14.68 1 98.81 11 ALA B C 1
ATOM 1031 O O . ALA B 1 11 ? 2.285 -4.004 14.039 1 98.81 11 ALA B O 1
ATOM 1032 N N . LEU B 1 12 ? 2.576 -2.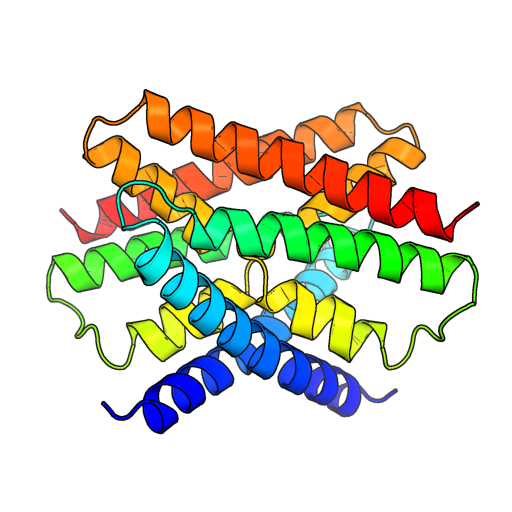617 15.719 1 98.62 12 LEU B N 1
ATOM 1033 C CA . LEU B 1 12 ? 1.212 -2.795 16.203 1 98.62 12 LEU B CA 1
ATOM 1034 C C . LEU B 1 12 ? 0.199 -2.33 15.164 1 98.62 12 LEU B C 1
ATOM 1036 O O . LEU B 1 12 ? -0.742 -3.059 14.844 1 98.62 12 LEU B O 1
ATOM 1040 N N . GLY B 1 13 ? 0.349 -1.162 14.68 1 98.81 13 GLY B N 1
ATOM 1041 C CA . GLY B 1 13 ? -0.52 -0.65 13.633 1 98.81 13 GLY B CA 1
ATOM 1042 C C . GLY B 1 13 ? -0.494 -1.492 12.375 1 98.81 13 GLY B C 1
ATOM 1043 O O . GLY B 1 13 ? -1.538 -1.753 11.773 1 98.81 13 GLY B O 1
ATOM 1044 N N . GLY B 1 14 ? 0.72 -1.873 12 1 98.88 14 GLY B N 1
ATOM 1045 C CA . GLY B 1 14 ? 0.879 -2.689 10.812 1 98.88 14 GLY B CA 1
ATOM 1046 C C . GLY B 1 14 ? 0.157 -4.02 10.898 1 98.88 14 GLY B C 1
ATOM 1047 O O . GLY B 1 14 ? -0.46 -4.465 9.93 1 98.88 14 GLY B O 1
ATOM 1048 N N . ALA B 1 15 ? 0.252 -4.594 12.039 1 98.81 15 ALA B N 1
ATOM 1049 C CA . ALA B 1 15 ? -0.438 -5.863 12.266 1 98.81 15 ALA B CA 1
ATOM 1050 C C . ALA B 1 15 ? -1.946 -5.703 12.094 1 98.81 15 ALA B C 1
ATOM 1052 O O . ALA B 1 15 ? -2.58 -6.473 11.367 1 98.81 15 ALA B O 1
ATOM 1053 N N . PHE B 1 16 ? -2.488 -4.738 12.672 1 98.81 16 PHE B N 1
ATOM 1054 C CA . PHE B 1 16 ? -3.93 -4.523 12.602 1 98.81 16 PHE B CA 1
ATOM 1055 C C . PHE B 1 16 ? -4.344 -4.074 11.203 1 98.81 16 PHE B C 1
ATOM 1057 O O . PHE B 1 16 ? -5.41 -4.449 10.719 1 98.81 16 PHE B O 1
ATOM 1064 N N . GLY B 1 17 ? -3.498 -3.27 10.586 1 98.88 17 GLY B N 1
ATOM 1065 C CA . GLY B 1 17 ? -3.777 -2.836 9.227 1 98.88 17 GLY B CA 1
ATOM 1066 C C . GLY B 1 17 ? -3.822 -3.98 8.234 1 98.88 17 GLY B C 1
ATOM 1067 O O . GLY B 1 17 ? -4.75 -4.074 7.426 1 98.88 17 GLY B O 1
ATOM 1068 N N . ALA B 1 18 ? -2.863 -4.82 8.367 1 98.88 18 ALA B N 1
ATOM 1069 C CA . ALA B 1 18 ? -2.789 -5.969 7.469 1 98.88 18 ALA B CA 1
ATOM 1070 C C . ALA B 1 18 ? -3.984 -6.898 7.668 1 98.88 18 ALA B C 1
ATOM 1072 O O . ALA B 1 18 ? -4.555 -7.398 6.695 1 98.88 18 ALA B O 1
ATOM 1073 N N . CYS B 1 19 ? -4.348 -7.125 8.906 1 98.88 19 CYS B N 1
ATOM 1074 C CA . CYS B 1 19 ? -5.492 -7.977 9.195 1 98.88 19 CYS B CA 1
ATOM 1075 C C . CYS B 1 19 ? -6.785 -7.344 8.688 1 98.88 19 CYS B C 1
ATOM 1077 O O . CYS B 1 19 ? -7.645 -8.031 8.141 1 98.88 19 CYS B O 1
ATOM 1079 N N . SER B 1 20 ? -6.953 -6.102 8.875 1 98.88 20 SER B N 1
ATOM 1080 C CA . SER B 1 20 ? -8.133 -5.391 8.383 1 98.88 20 SER B CA 1
ATOM 1081 C C . SER B 1 20 ? -8.219 -5.469 6.863 1 98.88 20 SER B C 1
ATOM 1083 O O . SER B 1 20 ? -9.305 -5.684 6.312 1 98.88 20 SER B O 1
ATOM 1085 N N . ARG B 1 21 ? -7.082 -5.266 6.188 1 98.81 21 ARG B N 1
ATOM 1086 C CA . ARG B 1 21 ? -7.066 -5.387 4.73 1 98.81 21 ARG B CA 1
ATOM 1087 C C . ARG B 1 21 ? -7.574 -6.758 4.289 1 98.81 21 ARG B C 1
ATOM 1089 O O . ARG B 1 21 ? -8.383 -6.855 3.369 1 98.81 21 ARG B O 1
ATOM 1096 N N . TYR B 1 22 ? -7.086 -7.746 4.945 1 98.56 22 TYR B N 1
ATOM 1097 C CA . TYR B 1 22 ? -7.484 -9.109 4.613 1 98.56 22 TYR B CA 1
ATOM 1098 C C . TYR B 1 22 ? -8.984 -9.297 4.793 1 98.56 22 TYR B C 1
ATOM 1100 O O . TYR B 1 22 ? -9.664 -9.836 3.912 1 98.56 22 TYR B O 1
ATOM 1108 N N . LEU B 1 23 ? -9.484 -8.828 5.922 1 98.56 23 LEU B N 1
ATOM 1109 C CA . LEU B 1 23 ? -10.891 -9.008 6.242 1 98.56 23 LEU B CA 1
ATOM 1110 C C . LEU B 1 23 ? -11.773 -8.219 5.277 1 98.56 23 LEU B C 1
ATOM 1112 O O . LEU B 1 23 ? -12.812 -8.711 4.828 1 98.56 23 LEU B O 1
ATOM 1116 N N . VAL B 1 24 ? -11.414 -7.035 4.93 1 98.5 24 VAL B N 1
ATOM 1117 C CA . VAL B 1 24 ? -12.164 -6.215 3.986 1 98.5 24 VAL B CA 1
ATOM 1118 C C . VAL B 1 24 ? -12.133 -6.859 2.602 1 98.5 24 VAL B C 1
ATOM 1120 O O . VAL B 1 24 ? -13.148 -6.883 1.896 1 98.5 24 VAL B O 1
ATOM 1123 N N . SER B 1 25 ? -10.945 -7.34 2.191 1 97.94 25 SER B N 1
ATOM 1124 C CA . SER B 1 25 ? -10.812 -7.984 0.89 1 97.94 25 SER B CA 1
ATOM 1125 C C . SER B 1 25 ? -11.711 -9.211 0.789 1 97.94 25 SER B C 1
ATOM 1127 O O . SER B 1 25 ? -12.367 -9.422 -0.234 1 97.94 25 SER B O 1
ATOM 1129 N N . GLU B 1 26 ? -11.758 -9.969 1.901 1 97.12 26 GLU B N 1
ATOM 1130 C CA . GLU B 1 26 ? -12.625 -11.141 1.928 1 97.12 26 GLU B CA 1
ATOM 1131 C C . GLU B 1 26 ? -14.094 -10.742 1.87 1 97.12 26 GLU B C 1
ATOM 1133 O O . GLU B 1 26 ? -14.891 -11.391 1.191 1 97.12 26 GLU B O 1
ATOM 1138 N N . LEU B 1 27 ? -14.438 -9.727 2.627 1 97.88 27 LEU B N 1
ATOM 1139 C CA . LEU B 1 27 ? -15.812 -9.234 2.625 1 97.88 27 LEU B CA 1
ATOM 1140 C C . LEU B 1 27 ? -16.219 -8.773 1.23 1 97.88 27 LEU B C 1
ATOM 1142 O O . LEU B 1 27 ? -17.344 -9.023 0.798 1 97.88 27 LEU B O 1
ATOM 1146 N N . CYS B 1 28 ? -15.359 -8.148 0.517 1 98 28 CYS B N 1
ATOM 1147 C CA . CYS B 1 28 ? -15.648 -7.66 -0.829 1 98 28 CYS B CA 1
ATOM 1148 C C . CYS B 1 28 ? -15.844 -8.82 -1.797 1 98 28 CYS B C 1
ATOM 1150 O O . CYS B 1 28 ? -16.672 -8.742 -2.705 1 98 28 CYS B O 1
ATOM 1152 N N . VAL B 1 29 ? -15.055 -9.852 -1.571 1 96.38 29 VAL B N 1
ATOM 1153 C CA . VAL B 1 29 ? -15.211 -11.031 -2.42 1 96.38 29 VAL B CA 1
ATOM 1154 C C . VAL B 1 29 ? -16.594 -11.633 -2.227 1 96.38 29 VAL B C 1
ATOM 1156 O O . VAL B 1 29 ? -17.266 -12.008 -3.195 1 96.38 29 VAL B O 1
ATOM 1159 N N . VAL B 1 30 ? -17.031 -11.68 -0.983 1 97.19 30 VAL B N 1
ATOM 1160 C CA . VAL B 1 30 ? -18.328 -12.273 -0.651 1 97.19 30 VAL B CA 1
ATOM 1161 C C . VAL B 1 30 ? -19.453 -11.406 -1.203 1 97.19 30 VAL B C 1
ATOM 1163 O O . VAL B 1 30 ? -20.453 -11.914 -1.727 1 97.19 30 VAL B O 1
ATOM 1166 N N . LEU B 1 31 ? -19.328 -10.141 -1.174 1 97.44 31 LEU B N 1
ATOM 1167 C CA . LEU B 1 31 ? -20.422 -9.219 -1.5 1 97.44 31 LEU B CA 1
ATOM 1168 C C . LEU B 1 31 ? -20.438 -8.906 -2.992 1 97.44 31 LEU B C 1
ATOM 1170 O O . LEU B 1 31 ? -21.5 -8.703 -3.578 1 97.44 31 LEU B O 1
ATOM 1174 N N . LEU B 1 32 ? -19.219 -8.852 -3.641 1 97.12 32 LEU B N 1
ATOM 1175 C CA . LEU B 1 32 ? -19.141 -8.289 -4.984 1 97.12 32 LEU B CA 1
ATOM 1176 C C . LEU B 1 32 ? -18.562 -9.305 -5.965 1 97.12 32 LEU B C 1
ATOM 1178 O O . LEU B 1 32 ? -18.594 -9.086 -7.18 1 97.12 32 LEU B O 1
ATOM 1182 N N . GLY B 1 33 ? -18.016 -10.477 -5.41 1 94.69 33 GLY B N 1
ATOM 1183 C CA . GLY B 1 33 ? -17.453 -11.523 -6.254 1 94.69 33 GLY B CA 1
ATOM 1184 C C . GLY B 1 33 ? -15.992 -11.305 -6.59 1 94.69 33 GLY B C 1
ATOM 1185 O O . GLY B 1 33 ? -15.344 -10.43 -6.02 1 94.69 33 GLY B O 1
ATOM 1186 N N . ARG B 1 34 ? -15.438 -12.133 -7.527 1 93.81 34 ARG B N 1
ATOM 1187 C CA . ARG B 1 34 ? -14.008 -12.156 -7.836 1 93.81 34 ARG B CA 1
ATOM 1188 C C . ARG B 1 34 ? -13.734 -11.602 -9.234 1 93.81 34 ARG B C 1
ATOM 1190 O O . ARG B 1 34 ? -12.633 -11.75 -9.758 1 93.81 34 ARG B O 1
ATOM 1197 N N . GLY B 1 35 ? -14.688 -10.969 -9.82 1 94.56 35 GLY B N 1
ATOM 1198 C CA . GLY B 1 35 ? -14.555 -10.508 -11.195 1 94.56 35 GLY B CA 1
ATOM 1199 C C . GLY B 1 35 ? -13.727 -9.242 -11.328 1 94.56 35 GLY B C 1
ATOM 1200 O O . GLY B 1 35 ? -13.32 -8.883 -12.43 1 94.56 35 GLY B O 1
ATOM 1201 N N . PHE B 1 36 ? -13.516 -8.5 -10.289 1 97.5 36 PHE B N 1
ATOM 1202 C CA . PHE B 1 36 ? -12.734 -7.27 -10.211 1 97.5 36 PHE B CA 1
ATOM 1203 C C . PHE B 1 36 ? -12.07 -7.141 -8.844 1 97.5 36 PHE B C 1
ATOM 1205 O O . PHE B 1 36 ? -12.547 -7.711 -7.859 1 97.5 36 PHE B O 1
ATOM 1212 N N . PRO B 1 37 ? -10.914 -6.492 -8.82 1 98.06 37 PRO B N 1
ATOM 1213 C CA . PRO B 1 37 ? -10.242 -6.363 -7.527 1 98.06 37 PRO B CA 1
ATOM 1214 C C . PRO B 1 37 ? -10.891 -5.316 -6.625 1 98.06 37 PRO B C 1
ATOM 1216 O O . PRO B 1 37 ? -10.234 -4.355 -6.215 1 98.06 37 PRO B O 1
ATOM 1219 N N . TYR B 1 38 ? -12.078 -5.574 -6.16 1 98.5 38 TYR B N 1
ATOM 1220 C CA . TYR B 1 38 ? -12.859 -4.648 -5.348 1 98.5 38 TYR B CA 1
ATOM 1221 C C . TYR B 1 38 ? -12.211 -4.445 -3.98 1 98.5 38 TYR B C 1
ATOM 1223 O O . TYR B 1 38 ? -12.297 -3.361 -3.402 1 98.5 38 TYR B O 1
ATOM 1231 N N . GLY B 1 39 ? -11.664 -5.516 -3.447 1 98.44 39 GLY B N 1
ATOM 1232 C CA . GLY B 1 39 ? -11.031 -5.418 -2.141 1 98.44 39 GLY B CA 1
ATOM 1233 C C . GLY B 1 39 ? -9.883 -4.43 -2.104 1 98.44 39 GLY B C 1
ATOM 1234 O O . GLY B 1 39 ? -9.852 -3.533 -1.258 1 98.44 39 GLY B O 1
ATOM 1235 N N . THR B 1 40 ? -9.016 -4.586 -3.051 1 98.69 40 THR B N 1
ATOM 1236 C CA . THR B 1 40 ? -7.855 -3.705 -3.15 1 98.69 40 THR B CA 1
ATOM 1237 C C . THR B 1 40 ? -8.297 -2.26 -3.361 1 98.69 40 THR B C 1
ATOM 1239 O O . THR B 1 40 ? -7.773 -1.347 -2.715 1 98.69 40 THR B O 1
ATOM 1242 N N . LEU B 1 41 ? -9.219 -2.078 -4.23 1 98.81 41 LEU B N 1
ATOM 1243 C CA . LEU B 1 41 ? -9.734 -0.741 -4.504 1 98.81 41 LEU B CA 1
ATOM 1244 C C . LEU B 1 41 ? -10.312 -0.113 -3.244 1 98.81 41 LEU B C 1
ATOM 1246 O O . LEU B 1 41 ? -10.031 1.046 -2.932 1 98.81 41 LEU B O 1
ATOM 1250 N N . THR B 1 42 ? -11.094 -0.842 -2.543 1 98.88 42 THR B N 1
ATOM 1251 C CA . THR B 1 42 ? -11.781 -0.346 -1.354 1 98.88 42 THR B CA 1
ATOM 1252 C C . THR B 1 42 ? -10.773 0.098 -0.296 1 98.88 42 THR B C 1
ATOM 1254 O O . THR B 1 42 ? -10.859 1.217 0.216 1 98.88 42 THR B O 1
ATOM 1257 N N . VAL B 1 43 ? -9.797 -0.705 0.016 1 98.88 43 VAL B N 1
ATOM 1258 C CA . VAL B 1 43 ? -8.875 -0.397 1.106 1 98.88 43 VAL B CA 1
ATOM 1259 C C . VAL B 1 43 ? -7.961 0.757 0.702 1 98.88 43 VAL B C 1
ATOM 1261 O O . VAL B 1 43 ? -7.578 1.579 1.539 1 98.88 43 VAL B O 1
ATOM 1264 N N . ASN B 1 44 ? -7.617 0.839 -0.566 1 98.94 44 ASN B N 1
ATOM 1265 C CA . ASN B 1 44 ? -6.766 1.93 -1.032 1 98.94 44 ASN B CA 1
ATOM 1266 C C . ASN B 1 44 ? -7.488 3.271 -0.959 1 98.94 44 ASN B C 1
ATOM 1268 O O . ASN B 1 44 ? -6.914 4.266 -0.503 1 98.94 44 ASN B O 1
ATOM 1272 N N . VAL B 1 45 ? -8.727 3.27 -1.335 1 98.94 45 VAL B N 1
ATOM 1273 C CA . VAL B 1 45 ? -9.492 4.512 -1.349 1 98.94 45 VAL B CA 1
ATOM 1274 C C . VAL B 1 45 ? -9.812 4.934 0.083 1 98.94 45 VAL B C 1
ATOM 1276 O O . VAL B 1 45 ? -9.57 6.082 0.467 1 98.94 45 VAL B O 1
ATOM 1279 N N . VAL B 1 46 ? -10.305 4.047 0.875 1 98.88 46 VAL B N 1
ATOM 1280 C CA . VAL B 1 46 ? -10.68 4.344 2.254 1 98.88 46 VAL B CA 1
ATOM 1281 C C . VAL B 1 46 ? -9.445 4.746 3.053 1 98.88 46 VAL B C 1
ATOM 1283 O O . VAL B 1 46 ? -9.477 5.734 3.793 1 98.88 46 VAL B O 1
ATOM 1286 N N . GLY B 1 47 ? -8.398 3.969 2.889 1 98.88 47 GLY B N 1
ATOM 1287 C CA . GLY B 1 47 ? -7.164 4.285 3.584 1 98.88 47 GLY B CA 1
ATOM 1288 C C . GLY B 1 47 ? -6.598 5.641 3.207 1 98.88 47 GLY B C 1
ATOM 1289 O O . GLY B 1 47 ? -6.109 6.375 4.066 1 98.88 47 GLY B O 1
ATOM 1290 N N . SER B 1 48 ? -6.641 6 1.979 1 98.94 48 SER B N 1
ATOM 1291 C CA . SER B 1 48 ? -6.137 7.289 1.518 1 98.94 48 SER B CA 1
ATOM 1292 C C . SER B 1 48 ? -6.98 8.438 2.061 1 98.94 48 SER B C 1
ATOM 1294 O O . SER B 1 48 ? -6.445 9.492 2.418 1 98.94 48 SER B O 1
ATOM 1296 N N . PHE B 1 49 ? -8.281 8.227 2.135 1 98.88 49 PHE B N 1
ATOM 1297 C CA . PHE B 1 49 ? -9.172 9.234 2.709 1 98.88 49 PHE B CA 1
ATOM 1298 C C . PHE B 1 49 ? -8.805 9.508 4.164 1 98.88 49 PHE B C 1
ATOM 1300 O O . PHE B 1 49 ? -8.656 10.664 4.562 1 98.88 49 PHE B O 1
ATOM 1307 N N . ILE B 1 50 ? -8.656 8.492 4.934 1 98.81 50 ILE B N 1
ATOM 1308 C CA . ILE B 1 50 ? -8.352 8.625 6.352 1 98.81 50 ILE B CA 1
ATOM 1309 C C . ILE B 1 50 ? -6.965 9.242 6.527 1 98.81 50 ILE B C 1
ATOM 1311 O O . ILE B 1 50 ? -6.738 10.023 7.449 1 98.81 50 ILE B O 1
ATOM 1315 N N . MET B 1 51 ? -6.02 8.898 5.656 1 98.75 51 MET B N 1
ATOM 1316 C CA . MET B 1 51 ? -4.688 9.5 5.703 1 98.75 51 MET B CA 1
ATOM 1317 C C . MET B 1 51 ? -4.77 11.008 5.516 1 98.75 51 MET B C 1
ATOM 1319 O O . MET B 1 51 ? -4.082 11.766 6.207 1 98.75 51 MET B O 1
ATOM 1323 N N . GLY B 1 52 ? -5.594 11.414 4.523 1 98.69 52 GLY B N 1
ATOM 1324 C CA . GLY B 1 52 ? -5.801 12.844 4.344 1 98.69 52 GLY B CA 1
ATOM 1325 C C . GLY B 1 52 ? -6.32 13.531 5.594 1 98.69 52 GLY B C 1
ATOM 1326 O O . GLY B 1 52 ? -5.812 14.586 5.984 1 98.69 52 GLY B O 1
ATOM 1327 N N . LEU B 1 53 ? -7.336 12.945 6.25 1 98.56 53 LEU B N 1
ATOM 1328 C CA . LEU B 1 53 ? -7.871 13.469 7.5 1 98.56 53 LEU B CA 1
ATOM 1329 C C . LEU B 1 53 ? -6.781 13.555 8.562 1 98.56 53 LEU B C 1
ATOM 1331 O O . LEU B 1 53 ? -6.688 14.547 9.289 1 98.56 53 LEU B O 1
ATOM 1335 N N . LEU B 1 54 ? -5.992 12.531 8.633 1 98.31 54 LEU B N 1
ATOM 1336 C CA . LEU B 1 54 ? -4.969 12.414 9.664 1 98.31 54 LEU B CA 1
ATOM 1337 C C . LEU B 1 54 ? -3.912 13.508 9.508 1 98.31 54 LEU B C 1
ATOM 1339 O O . LEU B 1 54 ? -3.553 14.18 10.477 1 98.31 54 LEU B O 1
ATOM 1343 N N . ILE B 1 55 ? -3.4 13.695 8.297 1 97.69 55 ILE B N 1
ATOM 1344 C CA . ILE B 1 55 ? -2.363 14.695 8.039 1 97.69 55 ILE B CA 1
ATOM 1345 C C . ILE B 1 55 ? -2.906 16.094 8.32 1 97.69 55 ILE B C 1
ATOM 1347 O O . ILE B 1 55 ? -2.221 16.922 8.914 1 97.69 55 ILE B O 1
ATOM 1351 N N . ALA B 1 56 ? -4.148 16.266 7.906 1 97.62 56 ALA B N 1
ATOM 1352 C CA . ALA B 1 56 ? -4.777 17.547 8.195 1 97.62 56 ALA B CA 1
ATOM 1353 C C . ALA B 1 56 ? -4.914 17.766 9.695 1 97.62 56 ALA B C 1
ATOM 1355 O O . ALA B 1 56 ? -4.727 18.891 10.188 1 97.62 56 ALA B O 1
ATOM 1356 N N . ALA B 1 57 ? -5.301 16.766 10.445 1 97.56 57 ALA B N 1
ATOM 1357 C CA . ALA B 1 57 ? -5.457 16.875 11.891 1 97.56 57 ALA B CA 1
ATOM 1358 C C . ALA B 1 57 ? -4.137 17.234 12.562 1 97.56 57 ALA B C 1
ATOM 1360 O O . ALA B 1 57 ? -4.121 17.984 13.547 1 97.56 57 ALA B O 1
ATOM 1361 N N . PHE B 1 58 ? -3.008 16.656 12.047 1 96.31 58 PHE B N 1
ATOM 1362 C CA . PHE B 1 58 ? -1.691 17 12.578 1 96.31 58 PHE B CA 1
ATOM 1363 C C . PHE B 1 58 ? -1.351 18.453 12.281 1 96.31 58 PHE B C 1
ATOM 1365 O O . PHE B 1 58 ? -0.877 19.188 13.156 1 96.31 58 PHE B O 1
ATOM 1372 N N . GLU B 1 59 ? -1.608 18.875 11.078 1 94.62 59 GLU B N 1
ATOM 1373 C CA . GLU B 1 59 ? -1.264 20.234 10.648 1 94.62 59 GLU B CA 1
ATOM 1374 C C . GLU B 1 59 ? -2.086 21.281 11.398 1 94.62 59 GLU B C 1
ATOM 1376 O O . GLU B 1 59 ? -1.603 22.375 11.68 1 94.62 59 GLU B O 1
ATOM 1381 N N . SER B 1 60 ? -3.305 20.938 11.703 1 95.25 60 SER B N 1
ATOM 1382 C CA . SER B 1 60 ? -4.188 21.859 12.414 1 95.25 60 SER B CA 1
ATOM 1383 C C . SER B 1 60 ? -4.035 21.719 13.922 1 95.25 60 SER B C 1
ATOM 1385 O O . SER B 1 60 ? -4.785 22.328 14.688 1 95.25 60 SER B O 1
ATOM 1387 N N . GLU B 1 61 ? -3.209 20.797 14.391 1 94.25 61 GLU B N 1
ATOM 1388 C CA . GLU B 1 61 ? -2.871 20.562 15.797 1 94.25 61 GLU B CA 1
ATOM 1389 C C . GLU B 1 61 ? -4.07 20.047 16.578 1 94.25 61 GLU B C 1
ATOM 1391 O O . GLU B 1 61 ? -4.207 20.312 17.766 1 94.25 61 GLU B O 1
ATOM 1396 N N . LEU B 1 62 ? -4.941 19.438 15.883 1 94.81 62 LEU B N 1
ATOM 1397 C CA . LEU B 1 62 ? -6.082 18.797 16.531 1 94.81 62 LEU B CA 1
ATOM 1398 C C . LEU B 1 62 ? -5.664 17.484 17.172 1 94.81 62 LEU B C 1
ATOM 1400 O O . LEU B 1 62 ? -6.332 17 18.094 1 94.81 62 LEU B O 1
ATOM 1404 N N . LEU B 1 63 ? -4.625 16.922 16.609 1 94.25 63 LEU B N 1
ATOM 1405 C CA . LEU B 1 63 ? -4.07 15.664 17.109 1 94.25 63 LEU B CA 1
ATOM 1406 C C . LEU B 1 63 ? -2.551 15.75 17.203 1 94.25 63 LEU B C 1
ATOM 1408 O O . LEU B 1 63 ? -1.893 16.312 16.328 1 94.25 63 LEU B O 1
ATOM 1412 N N . ALA B 1 64 ? -2.143 15.211 18.359 1 95.81 64 ALA B N 1
ATOM 1413 C CA . ALA B 1 64 ? -0.686 15.156 18.469 1 95.81 64 ALA B CA 1
ATOM 1414 C C . ALA B 1 64 ? -0.094 14.18 17.453 1 95.81 64 ALA B C 1
ATOM 1416 O O . ALA B 1 64 ? -0.673 13.125 17.188 1 95.81 64 ALA B O 1
ATOM 1417 N N . THR B 1 65 ? 1.05 14.438 16.922 1 94.69 65 THR B N 1
ATOM 1418 C CA . THR B 1 65 ? 1.692 13.594 15.914 1 94.69 65 THR B CA 1
ATOM 1419 C C . THR B 1 65 ? 2.137 12.266 16.516 1 94.69 65 THR B C 1
ATOM 1421 O O . THR B 1 65 ? 1.853 11.203 15.977 1 94.69 65 THR B O 1
ATOM 1424 N N . GLU B 1 66 ? 2.818 12.414 17.719 1 93.5 66 GLU B N 1
ATOM 1425 C CA . GLU B 1 66 ? 3.27 11.195 18.375 1 93.5 66 GLU B CA 1
ATOM 1426 C C . GLU B 1 66 ? 2.314 10.789 19.5 1 93.5 66 GLU B C 1
ATOM 1428 O O . GLU B 1 66 ? 1.838 11.633 20.25 1 93.5 66 GLU B O 1
ATOM 1433 N N . PRO B 1 67 ? 1.937 9.547 19.516 1 96.44 67 PRO B N 1
ATOM 1434 C CA . PRO B 1 67 ? 2.43 8.414 18.734 1 96.44 67 PRO B CA 1
ATOM 1435 C C . PRO B 1 67 ? 1.512 8.062 17.562 1 96.44 67 PRO B C 1
ATOM 1437 O O . PRO B 1 67 ? 1.639 6.984 16.984 1 96.44 67 PRO B O 1
ATOM 1440 N N . TRP B 1 68 ? 0.601 8.891 17.234 1 97 68 TRP B N 1
ATOM 1441 C CA . TRP B 1 68 ? -0.493 8.547 16.344 1 97 68 TRP B CA 1
ATOM 1442 C C . TRP B 1 68 ? -0.002 8.461 14.898 1 97 68 TRP B C 1
ATOM 1444 O O . TRP B 1 68 ? -0.516 7.66 14.109 1 97 68 TRP B O 1
ATOM 1454 N N . ARG B 1 69 ? 0.969 9.234 14.531 1 97.62 69 ARG B N 1
ATOM 1455 C CA . ARG B 1 69 ? 1.563 9.117 13.203 1 97.62 69 ARG B CA 1
ATOM 1456 C C . ARG B 1 69 ? 2.162 7.73 12.984 1 97.62 69 ARG B C 1
ATOM 1458 O O . ARG B 1 69 ? 2.021 7.145 11.914 1 97.62 69 ARG B O 1
ATOM 1465 N N . GLN B 1 70 ? 2.789 7.215 14.023 1 97.94 70 GLN B N 1
ATOM 1466 C CA . GLN B 1 70 ? 3.434 5.906 13.938 1 97.94 70 GLN B CA 1
ATOM 1467 C C . GLN B 1 70 ? 2.4 4.785 13.938 1 97.94 70 GLN B C 1
ATOM 1469 O O . GLN B 1 70 ? 2.479 3.863 13.125 1 97.94 70 GLN B O 1
ATOM 1474 N N . ILE B 1 71 ? 1.403 4.883 14.797 1 98.19 71 ILE B N 1
ATOM 1475 C CA . ILE B 1 71 ? 0.427 3.812 14.969 1 98.19 71 ILE B CA 1
ATOM 1476 C C . ILE B 1 71 ? -0.554 3.818 13.797 1 98.19 71 ILE B C 1
ATOM 1478 O O . ILE B 1 71 ? -0.723 2.805 13.109 1 98.19 71 ILE B O 1
ATOM 1482 N N . ILE B 1 72 ? -1.125 4.988 13.523 1 98.56 72 ILE B N 1
ATOM 1483 C CA . ILE B 1 72 ? -2.229 5.059 12.57 1 98.56 72 ILE B CA 1
ATOM 1484 C C . ILE B 1 72 ? -1.685 5.34 11.172 1 98.56 72 ILE B C 1
ATOM 1486 O O . ILE B 1 72 ? -2.029 4.645 10.211 1 98.56 72 ILE B O 1
ATOM 1490 N N . GLY B 1 73 ? -0.828 6.297 11.008 1 98.31 73 GLY B N 1
ATOM 1491 C CA . GLY B 1 73 ? -0.327 6.723 9.711 1 98.31 73 GLY B CA 1
ATOM 1492 C C . GLY B 1 73 ? 0.626 5.727 9.078 1 98.31 73 GLY B C 1
ATOM 1493 O O . GLY B 1 73 ? 0.306 5.113 8.055 1 98.31 73 GLY B O 1
ATOM 1494 N N . LEU B 1 74 ? 1.737 5.465 9.766 1 97.75 74 LEU B N 1
ATOM 1495 C CA . LEU B 1 74 ? 2.807 4.641 9.211 1 97.75 74 LEU B CA 1
ATOM 1496 C C . LEU B 1 74 ? 2.461 3.158 9.328 1 97.75 74 LEU B C 1
ATOM 1498 O O . LEU B 1 74 ? 2.799 2.369 8.438 1 97.75 74 LEU B O 1
ATOM 1502 N N . GLY B 1 75 ? 1.802 2.84 10.438 1 98.62 75 GLY B N 1
ATOM 1503 C CA . GLY B 1 75 ? 1.487 1.439 10.672 1 98.62 75 GLY B CA 1
ATOM 1504 C C . GLY B 1 75 ? 0.167 1.014 10.055 1 98.62 75 GLY B C 1
ATOM 1505 O O . GLY B 1 75 ? 0.144 0.344 9.023 1 98.62 75 GLY B O 1
ATOM 1506 N N . PHE B 1 76 ? -0.936 1.451 10.609 1 98.88 76 PHE B N 1
ATOM 1507 C CA . PHE B 1 76 ? -2.264 0.948 10.273 1 98.88 76 PHE B CA 1
ATOM 1508 C C . PHE B 1 76 ? -2.627 1.289 8.836 1 98.88 76 PHE B C 1
ATOM 1510 O O . PHE B 1 76 ? -2.889 0.396 8.023 1 98.88 76 PHE B O 1
ATOM 1517 N N . LEU B 1 77 ? -2.607 2.568 8.492 1 98.88 77 LEU B N 1
ATOM 1518 C CA . LEU B 1 77 ? -3.039 2.994 7.164 1 98.88 77 LEU B CA 1
ATOM 1519 C C . LEU B 1 77 ? -2.051 2.537 6.098 1 98.88 77 LEU B C 1
ATOM 1521 O O . LEU B 1 77 ? -2.449 2.184 4.984 1 98.88 77 LEU B O 1
ATOM 1525 N N . GLY B 1 78 ? -0.799 2.541 6.473 1 98.38 78 GLY B N 1
ATOM 1526 C CA . GLY B 1 78 ? 0.195 2.004 5.559 1 98.38 78 GLY B CA 1
ATOM 1527 C C . GLY B 1 78 ? -0.021 0.536 5.238 1 98.38 78 GLY B C 1
ATOM 1528 O O . GLY B 1 78 ? 0.151 0.113 4.094 1 98.38 78 GLY B O 1
ATOM 1529 N N . ALA B 1 79 ? -0.376 -0.177 6.199 1 98.81 79 ALA B N 1
ATOM 1530 C CA . ALA B 1 79 ? -0.551 -1.616 6.02 1 98.81 79 ALA B CA 1
ATOM 1531 C C . ALA B 1 79 ? -1.941 -1.935 5.477 1 98.81 79 ALA B C 1
ATOM 1533 O O . ALA B 1 79 ? -2.156 -2.998 4.891 1 98.81 79 ALA B O 1
ATOM 1534 N N . LEU B 1 80 ? -2.852 -1.067 5.684 1 98.88 80 LEU B N 1
ATOM 1535 C CA . LEU B 1 80 ? -4.199 -1.244 5.156 1 98.88 80 LEU B CA 1
ATOM 1536 C C . LEU B 1 80 ? -4.207 -1.144 3.637 1 98.88 80 LEU B C 1
ATOM 1538 O O . LEU B 1 80 ? -4.953 -1.865 2.967 1 98.88 80 LEU B O 1
ATOM 1542 N N . THR B 1 81 ? -3.461 -0.226 3.104 1 98.88 81 THR B N 1
ATOM 1543 C CA . THR B 1 81 ? -3.398 -0.014 1.661 1 98.88 81 THR B CA 1
ATOM 1544 C C . THR B 1 81 ? -2.203 -0.746 1.059 1 98.88 81 THR B C 1
ATOM 1546 O O . THR B 1 81 ? -1.28 -1.137 1.777 1 98.88 81 THR B O 1
ATOM 1549 N N . THR B 1 82 ? -2.24 -0.977 -0.245 1 98.81 82 THR B N 1
ATOM 1550 C CA . THR B 1 82 ? -1.182 -1.805 -0.811 1 98.81 82 THR B CA 1
ATOM 1551 C C . THR B 1 82 ? -0.994 -1.504 -2.295 1 98.81 82 THR B C 1
ATOM 1553 O O . THR B 1 82 ? -1.972 -1.371 -3.035 1 98.81 82 THR B O 1
ATOM 1556 N N . PHE B 1 83 ? 0.27 -1.429 -2.688 1 98.75 83 PHE B N 1
ATOM 1557 C CA . PHE B 1 83 ? 0.619 -1.243 -4.09 1 98.75 83 PHE B CA 1
ATOM 1558 C C . PHE B 1 83 ? 1.016 -2.568 -4.73 1 98.75 83 PHE B C 1
ATOM 1560 O O . PHE B 1 83 ? 0.856 -2.752 -5.938 1 98.75 83 PHE B O 1
ATOM 1567 N N . SER B 1 84 ? 1.527 -3.504 -3.965 1 98.81 84 SER B N 1
ATOM 1568 C CA . SER B 1 84 ? 1.979 -4.777 -4.512 1 98.81 84 SER B CA 1
ATOM 1569 C C . SER B 1 84 ? 0.805 -5.605 -5.027 1 98.81 84 SER B C 1
ATOM 1571 O O . SER B 1 84 ? 0.851 -6.137 -6.137 1 98.81 84 SER B O 1
ATOM 1573 N N . THR B 1 85 ? -0.267 -5.707 -4.184 1 98.69 85 THR B N 1
ATOM 1574 C CA . THR B 1 85 ? -1.453 -6.434 -4.621 1 98.69 85 THR B CA 1
ATOM 1575 C C . THR B 1 85 ? -2.107 -5.738 -5.809 1 98.69 85 THR B C 1
ATOM 1577 O O . THR B 1 85 ? -2.523 -6.395 -6.766 1 98.69 85 THR B O 1
ATOM 1580 N N . PHE B 1 86 ? -2.166 -4.418 -5.773 1 98.81 86 PHE B N 1
ATOM 1581 C CA . PHE B 1 86 ? -2.672 -3.639 -6.898 1 98.81 86 PHE B CA 1
ATOM 1582 C C . PHE B 1 86 ? -1.915 -3.979 -8.18 1 98.81 86 PHE B C 1
ATOM 1584 O O . PHE B 1 86 ? -2.525 -4.215 -9.219 1 98.81 86 PHE B O 1
ATOM 1591 N N . SER B 1 87 ? -0.613 -3.961 -8.109 1 98.94 87 SER B N 1
ATOM 1592 C CA . SER B 1 87 ? 0.23 -4.25 -9.266 1 98.94 87 SER B CA 1
ATOM 1593 C C . SER B 1 87 ? -0.007 -5.664 -9.781 1 98.94 87 SER B C 1
ATOM 1595 O O . SER B 1 87 ? -0.136 -5.875 -10.984 1 98.94 87 SER B O 1
ATOM 1597 N N . MET B 1 88 ? -0.094 -6.586 -8.859 1 98.62 88 MET B N 1
ATOM 1598 C CA . MET B 1 88 ? -0.264 -7.98 -9.266 1 98.62 88 MET B CA 1
ATOM 1599 C C . MET B 1 88 ? -1.654 -8.211 -9.852 1 98.62 88 MET B C 1
ATOM 1601 O O . MET B 1 88 ? -1.817 -9 -10.781 1 98.62 88 MET B O 1
ATOM 1605 N N . ASP B 1 89 ? -2.676 -7.566 -9.242 1 98.56 89 ASP B N 1
ATOM 1606 C CA . ASP B 1 89 ? -4.012 -7.613 -9.82 1 98.56 89 ASP B CA 1
ATOM 1607 C C . ASP B 1 89 ? -3.984 -7.211 -11.297 1 98.56 89 ASP B C 1
ATOM 1609 O O . ASP B 1 89 ? -4.629 -7.852 -12.125 1 98.56 89 ASP B O 1
ATOM 1613 N N . ASN B 1 90 ? -3.277 -6.191 -11.555 1 98.81 90 ASN B N 1
ATOM 1614 C CA . ASN B 1 90 ? -3.221 -5.695 -12.93 1 98.81 90 ASN B CA 1
ATOM 1615 C C . ASN B 1 90 ? -2.457 -6.652 -13.836 1 98.81 90 ASN B C 1
ATOM 1617 O O . ASN B 1 90 ? -2.836 -6.852 -14.992 1 98.81 90 ASN B O 1
ATOM 1621 N N . VAL B 1 91 ? -1.394 -7.25 -13.336 1 98.44 91 VAL B N 1
ATOM 1622 C CA . VAL B 1 91 ? -0.65 -8.242 -14.109 1 98.44 91 VAL B CA 1
ATOM 1623 C C . VAL B 1 91 ? -1.554 -9.43 -14.438 1 98.44 91 VAL B C 1
ATOM 1625 O O . VAL B 1 91 ? -1.573 -9.906 -15.57 1 98.44 91 VAL B O 1
ATOM 1628 N N . LEU B 1 92 ? -2.305 -9.875 -13.492 1 97.5 92 LEU B N 1
ATOM 1629 C CA . LEU B 1 92 ? -3.172 -11.031 -13.68 1 97.5 92 LEU B CA 1
ATOM 1630 C C . LEU B 1 92 ? -4.297 -10.711 -14.656 1 97.5 92 LEU B C 1
ATOM 1632 O O . LEU B 1 92 ? -4.656 -11.539 -15.5 1 97.5 92 LEU B O 1
ATOM 1636 N N . LEU B 1 93 ? -4.883 -9.562 -14.5 1 98.19 93 LEU B N 1
ATOM 1637 C CA . LEU B 1 93 ? -5.902 -9.125 -15.453 1 98.19 93 LEU B CA 1
ATOM 1638 C C . LEU B 1 93 ? -5.34 -9.078 -16.859 1 98.19 93 LEU B C 1
ATOM 1640 O O . LEU B 1 93 ? -6.012 -9.477 -17.812 1 98.19 93 LEU B O 1
ATOM 1644 N N . MET B 1 94 ? -4.184 -8.602 -16.969 1 97.38 94 MET B N 1
ATOM 1645 C CA . MET B 1 94 ? -3.508 -8.555 -18.266 1 97.38 94 MET B CA 1
ATOM 1646 C C . MET B 1 94 ? -3.314 -9.953 -18.828 1 97.38 94 MET B C 1
ATOM 1648 O O . MET B 1 94 ? -3.545 -10.188 -20.031 1 97.38 94 MET B O 1
ATOM 1652 N N . GLN B 1 95 ? -2.879 -10.891 -18 1 95.31 95 GLN B N 1
ATOM 1653 C CA . GLN B 1 95 ? -2.662 -12.273 -18.422 1 95.31 95 GLN B CA 1
ATOM 1654 C C . GLN B 1 95 ? -3.965 -12.914 -18.891 1 95.31 95 GLN B C 1
ATOM 1656 O O . GLN B 1 95 ? -3.951 -13.797 -19.75 1 95.31 95 GLN B O 1
ATOM 1661 N N . GLN B 1 96 ? -5.027 -12.469 -18.375 1 96.38 96 GLN B N 1
ATOM 1662 C CA . GLN B 1 96 ? -6.348 -12.992 -18.719 1 96.38 96 GLN B CA 1
ATOM 1663 C C . GLN B 1 96 ? -6.898 -12.297 -19.969 1 96.38 96 GLN B C 1
ATOM 1665 O O . GLN B 1 96 ? -7.977 -12.656 -20.453 1 96.38 96 GLN B O 1
ATOM 1670 N N . GLY B 1 97 ? -6.215 -11.344 -20.469 1 97.44 97 GLY B N 1
ATOM 1671 C CA . GLY B 1 97 ? -6.672 -10.594 -21.625 1 97.44 97 GLY B CA 1
ATOM 1672 C C . GLY B 1 97 ? -7.707 -9.539 -21.297 1 97.44 97 GLY B C 1
ATOM 1673 O O . GLY B 1 97 ? -8.328 -8.961 -22.188 1 97.44 97 GLY B O 1
ATOM 1674 N N . ALA B 1 98 ? -7.91 -9.289 -20.031 1 98.06 98 ALA B N 1
ATOM 1675 C CA . ALA B 1 98 ? -8.914 -8.328 -19.594 1 98.06 98 ALA B CA 1
ATOM 1676 C C . ALA B 1 98 ? -8.32 -6.926 -19.5 1 98.06 98 ALA B C 1
ATOM 1678 O O . ALA B 1 98 ? -8.32 -6.309 -18.422 1 98.06 98 ALA B O 1
ATOM 1679 N N . PHE B 1 99 ? -7.996 -6.379 -20.609 1 98 99 PHE B N 1
ATOM 1680 C CA . PHE B 1 99 ? -7.258 -5.125 -20.672 1 98 99 PHE B CA 1
ATOM 1681 C C . PHE B 1 99 ? -8.125 -3.961 -20.203 1 98 99 PHE B C 1
ATOM 1683 O O . PHE B 1 99 ? -7.629 -3.02 -19.578 1 98 99 PHE B O 1
ATOM 1690 N N . PHE B 1 100 ? -9.398 -4.051 -20.516 1 98.25 100 PHE B N 1
ATOM 1691 C CA . PHE B 1 100 ? -10.297 -2.984 -20.078 1 98.25 100 PHE B CA 1
ATOM 1692 C C . PHE B 1 100 ? -10.375 -2.934 -18.562 1 98.25 100 PHE B C 1
ATOM 1694 O O . PHE B 1 100 ? -10.281 -1.858 -17.953 1 98.25 100 PHE B O 1
ATOM 1701 N N . LYS B 1 101 ? -10.508 -4.078 -17.922 1 98.44 101 LYS B N 1
ATOM 1702 C CA . LYS B 1 101 ? -10.562 -4.152 -16.469 1 98.44 101 LYS B CA 1
ATOM 1703 C C . LYS B 1 101 ? -9.242 -3.701 -15.844 1 98.44 101 LYS B C 1
ATOM 1705 O O . LYS B 1 101 ? -9.234 -3.074 -14.781 1 98.44 101 LYS B O 1
ATOM 1710 N N . MET B 1 102 ? -8.18 -4.09 -16.484 1 98.5 102 MET B N 1
ATOM 1711 C CA . MET B 1 102 ? -6.855 -3.66 -16.031 1 98.5 102 MET B CA 1
ATOM 1712 C C . MET B 1 102 ? -6.762 -2.139 -16 1 98.5 102 MET B C 1
ATOM 1714 O O . MET B 1 102 ? -6.363 -1.561 -14.984 1 98.5 102 MET B O 1
ATOM 1718 N N . GLY B 1 103 ? -7.109 -1.517 -17.109 1 98.44 103 GLY B N 1
ATOM 1719 C CA . GLY B 1 103 ? -7.086 -0.065 -17.188 1 98.44 103 GLY B CA 1
ATOM 1720 C C . GLY B 1 103 ? -7.984 0.603 -16.172 1 98.44 103 GLY B C 1
ATOM 1721 O O . GLY B 1 103 ? -7.594 1.588 -15.539 1 98.44 103 GLY B O 1
ATOM 1722 N N . LEU B 1 104 ? -9.188 0.102 -16.016 1 98.56 104 LEU B N 1
ATOM 1723 C CA . LEU B 1 104 ? -10.141 0.63 -15.047 1 98.56 104 LEU B CA 1
ATOM 1724 C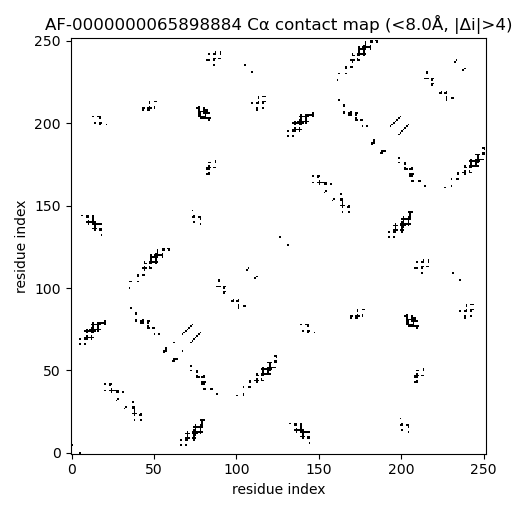 C . LEU B 1 104 ? -9.578 0.534 -13.633 1 98.56 104 LEU B C 1
ATOM 1726 O O . LEU B 1 104 ? -9.742 1.458 -12.828 1 98.56 104 LEU B O 1
ATOM 1730 N N . ASN B 1 105 ? -8.961 -0.601 -13.328 1 98.69 105 ASN B N 1
ATOM 1731 C CA . ASN B 1 105 ? -8.375 -0.803 -12.008 1 98.69 105 ASN B CA 1
ATOM 1732 C C . ASN B 1 105 ? -7.285 0.226 -11.719 1 98.69 105 ASN B C 1
ATOM 1734 O O . ASN B 1 105 ? -7.219 0.775 -10.617 1 98.69 105 ASN B O 1
ATOM 1738 N N . VAL B 1 106 ? -6.441 0.499 -12.719 1 98.88 106 VAL B N 1
ATOM 1739 C CA . VAL B 1 106 ? -5.367 1.476 -12.578 1 98.88 106 VAL B CA 1
ATOM 1740 C C . VAL B 1 106 ? -5.961 2.865 -12.359 1 98.88 106 VAL B C 1
ATOM 1742 O O . VAL B 1 106 ? -5.625 3.543 -11.383 1 98.88 106 VAL B O 1
ATOM 1745 N N . VAL B 1 107 ? -6.879 3.252 -13.164 1 98.75 107 VAL B N 1
ATOM 1746 C CA . VAL B 1 107 ? -7.434 4.602 -13.148 1 98.75 107 VAL B CA 1
ATOM 1747 C C . VAL B 1 107 ? -8.227 4.812 -11.859 1 98.75 107 VAL B C 1
ATOM 1749 O O . VAL B 1 107 ? -8.086 5.848 -11.203 1 98.75 107 VAL B O 1
ATOM 1752 N N . LEU B 1 108 ? -9.023 3.883 -11.508 1 98.81 108 LEU B N 1
ATOM 1753 C CA . LEU B 1 108 ? -9.867 4.023 -10.328 1 98.81 108 LEU B CA 1
ATOM 1754 C C . LEU B 1 108 ? -9.023 4.098 -9.062 1 98.81 108 LEU B C 1
ATOM 1756 O O . LEU B 1 108 ? -9.242 4.969 -8.219 1 98.81 108 LEU B O 1
ATOM 1760 N N . ASN B 1 109 ? -8.055 3.201 -8.93 1 98.94 109 ASN B N 1
ATOM 1761 C CA . ASN B 1 109 ? -7.223 3.236 -7.73 1 98.94 109 ASN B CA 1
ATOM 1762 C C . ASN B 1 109 ? -6.465 4.555 -7.613 1 98.94 109 ASN B C 1
ATOM 1764 O O . ASN B 1 109 ? -6.445 5.172 -6.547 1 98.94 109 ASN B O 1
ATOM 1768 N N . VAL B 1 110 ? -5.844 5 -8.695 1 98.88 110 VAL B N 1
ATOM 1769 C CA . VAL B 1 110 ? -5.004 6.195 -8.664 1 98.88 110 VAL B CA 1
ATOM 1770 C C . VAL B 1 110 ? -5.875 7.43 -8.445 1 98.88 110 VAL B C 1
ATOM 1772 O O . VAL B 1 110 ? -5.656 8.195 -7.496 1 98.88 110 VAL B O 1
ATOM 1775 N N . THR B 1 111 ? -6.91 7.625 -9.203 1 98.81 111 THR B N 1
ATOM 1776 C CA . THR B 1 111 ? -7.703 8.852 -9.18 1 98.81 111 THR B CA 1
ATOM 1777 C C . THR B 1 111 ? -8.547 8.922 -7.91 1 98.81 111 THR B C 1
ATOM 1779 O O . THR B 1 111 ? -8.586 9.961 -7.242 1 98.81 111 THR B O 1
ATOM 1782 N N . LEU B 1 112 ? -9.195 7.852 -7.547 1 98.88 112 LEU B N 1
ATOM 1783 C CA . LEU B 1 112 ? -10.086 7.891 -6.391 1 98.88 112 LEU B CA 1
ATOM 1784 C C . LEU B 1 112 ? -9.289 8.008 -5.094 1 98.88 112 LEU B C 1
ATOM 1786 O O . LEU B 1 112 ? -9.719 8.688 -4.16 1 98.88 112 LEU B O 1
ATOM 1790 N N . SER B 1 113 ? -8.141 7.375 -5.043 1 98.94 113 SER B N 1
ATOM 1791 C CA . SER B 1 113 ? -7.367 7.43 -3.809 1 98.94 113 SER B CA 1
ATOM 1792 C C . SER B 1 113 ? -6.746 8.805 -3.605 1 98.94 113 SER B C 1
ATOM 1794 O O . SER B 1 113 ? -6.766 9.344 -2.496 1 98.94 113 SER B O 1
ATOM 1796 N N . ILE B 1 114 ? -6.148 9.383 -4.652 1 98.88 114 ILE B N 1
ATOM 1797 C CA . ILE B 1 114 ? -5.559 10.711 -4.535 1 98.88 114 ILE B CA 1
ATOM 1798 C C . ILE B 1 114 ? -6.652 11.727 -4.227 1 98.88 114 ILE B C 1
ATOM 1800 O O . ILE B 1 114 ? -6.48 12.594 -3.361 1 98.88 114 ILE B O 1
ATOM 1804 N N . THR B 1 115 ? -7.801 11.625 -4.902 1 98.88 115 THR B N 1
ATOM 1805 C CA . THR B 1 115 ? -8.922 12.523 -4.645 1 98.88 115 THR B CA 1
ATOM 1806 C C . THR B 1 115 ? -9.445 12.344 -3.223 1 98.88 115 THR B C 1
ATOM 1808 O O . THR B 1 115 ? -9.75 13.328 -2.541 1 98.88 115 THR B O 1
ATOM 1811 N N . ALA B 1 116 ? -9.578 11.109 -2.807 1 98.88 116 ALA B N 1
ATOM 1812 C CA . ALA B 1 116 ? -10.047 10.828 -1.452 1 98.88 116 ALA B CA 1
ATOM 1813 C C . ALA B 1 116 ? -9.102 11.43 -0.412 1 98.88 116 ALA B C 1
ATOM 1815 O O . ALA B 1 116 ? -9.547 12 0.581 1 98.88 116 ALA B O 1
ATOM 1816 N N . ALA B 1 117 ? -7.789 11.25 -0.594 1 98.81 117 ALA B N 1
ATOM 1817 C CA . ALA B 1 117 ? -6.809 11.859 0.301 1 98.81 117 ALA B CA 1
ATOM 1818 C C . ALA B 1 117 ? -6.961 13.375 0.331 1 98.81 117 ALA B C 1
ATOM 1820 O O . ALA B 1 117 ? -6.918 13.992 1.4 1 98.81 117 ALA B O 1
ATOM 1821 N N . TRP B 1 118 ? -7.121 13.961 -0.85 1 98.62 118 TRP B N 1
ATOM 1822 C CA . TRP B 1 118 ? -7.277 15.406 -0.966 1 98.62 118 TRP B CA 1
ATOM 1823 C C . TRP B 1 118 ? -8.539 15.875 -0.249 1 98.62 118 TRP B C 1
ATOM 1825 O O . TRP B 1 118 ? -8.508 16.875 0.482 1 98.62 118 TRP B O 1
ATOM 1835 N N . VAL B 1 119 ? -9.633 15.211 -0.469 1 98.62 119 VAL B N 1
ATOM 1836 C CA . VAL B 1 119 ? -10.906 15.555 0.162 1 98.62 119 VAL B CA 1
ATOM 1837 C C . VAL B 1 119 ? -10.773 15.453 1.68 1 98.62 119 VAL B C 1
ATOM 1839 O O . VAL B 1 119 ? -11.195 16.344 2.41 1 98.62 119 VAL B O 1
ATOM 1842 N N . GLY B 1 120 ? -10.227 14.305 2.158 1 98.5 120 GLY B N 1
ATOM 1843 C CA . GLY B 1 120 ? -9.977 14.172 3.584 1 98.5 120 GLY B CA 1
ATOM 1844 C C . GLY B 1 120 ? -9.133 15.305 4.148 1 98.5 120 GLY B C 1
ATOM 1845 O O . GLY B 1 120 ? -9.453 15.859 5.199 1 98.5 120 GLY B O 1
ATOM 1846 N N . PHE B 1 121 ? -8.102 15.641 3.451 1 98 121 PHE B N 1
ATOM 1847 C CA . PHE B 1 121 ? -7.18 16.703 3.855 1 98 121 PHE B CA 1
ATOM 1848 C C . PHE B 1 121 ? -7.898 18.031 3.936 1 98 121 PHE B C 1
ATOM 1850 O O . PHE B 1 121 ? -7.723 18.781 4.898 1 98 121 PHE B O 1
ATOM 1857 N N . GLN B 1 122 ? -8.773 18.359 2.977 1 97.31 122 GLN B N 1
ATOM 1858 C CA . GLN B 1 122 ? -9.484 19.641 2.912 1 97.31 122 GLN B CA 1
ATOM 1859 C C . GLN B 1 122 ? -10.555 19.719 3.99 1 97.31 122 GLN B C 1
ATOM 1861 O O . GLN B 1 122 ? -10.852 20.812 4.488 1 97.31 122 GLN B O 1
ATOM 1866 N N . LEU B 1 123 ? -11.18 18.656 4.301 1 95.88 123 LEU B N 1
ATOM 1867 C CA . LEU B 1 123 ? -12.289 18.625 5.25 1 95.88 123 LEU B CA 1
ATOM 1868 C C . LEU B 1 123 ? -11.836 19.094 6.629 1 95.88 123 LEU B C 1
ATOM 1870 O O . LEU B 1 123 ? -12.594 19.734 7.352 1 95.88 123 LEU B O 1
ATOM 1874 N N . LEU B 1 124 ? -10.609 18.812 7.027 1 91.19 124 LEU B N 1
ATOM 1875 C CA . LEU B 1 124 ? -10.164 19.141 8.375 1 91.19 124 LEU B CA 1
ATOM 1876 C C . LEU B 1 124 ? -9.219 20.328 8.359 1 91.19 124 LEU B C 1
ATOM 1878 O O . LEU B 1 124 ? -8.992 20.969 9.398 1 91.19 124 LEU B O 1
ATOM 1882 N N . LYS B 1 125 ? -8.555 20.688 7.246 1 84.62 125 LYS B N 1
ATOM 1883 C CA . LYS B 1 125 ? -7.707 21.875 7.203 1 84.62 125 LYS B CA 1
ATOM 1884 C C . LYS B 1 125 ? -8.547 23.156 7.254 1 84.62 125 LYS B C 1
ATOM 1886 O O . LYS B 1 125 ? -8.086 24.188 7.734 1 84.62 125 LYS B O 1
ATOM 1891 N N . SER B 1 126 ? -9.914 23.234 6.805 1 62.41 126 SER B N 1
ATOM 1892 C CA . SER B 1 126 ? -10.75 24.422 6.906 1 62.41 126 SER B CA 1
ATOM 1893 C C . SER B 1 126 ? -11.203 24.656 8.344 1 62.41 126 SER B C 1
ATOM 1895 O O . SER B 1 126 ? -11.359 23.703 9.117 1 62.41 126 SER B O 1
#

Organism: Vibrio vulnificus (strain YJ016) (NCBI:txid196600)

InterPro domains:
  IPR003691 Fluoride-specific ion channel FluC [MF_00454] (7-125)
  IPR003691 Fluoride-specific ion channel FluC [PF02537] (9-121)
  IPR003691 Fluoride-specific ion channel FluC [PTHR28259] (10-120)
  IPR003691 Fluoride-specific ion channel FluC [TIGR00494] (10-123)

Secondary structure (DSSP, 8-state):
--HHHHHHHHHHHHHHHHHHHHHHHHHHHHHH-SSS-HHHHHHHHHHHHHHHHHHHHHHTTSS-STTHIIIIIIIIIHHHS-SHHHHHHHHHHHHTT-HHHHHHHHHHHHHHHHHHHHHHHHHHH-/--HHHHHHHHHHHHHHHHHHHHHHHHHHHHHH-SSS-HHHHHHHHHHHHHHHHHHHHHHTTSS-STTHIIIIIIIIIHHHS-SHHHHHHHHHHHHTT-HHHHHHHHHHHHHHHHHHHHHHHHHHH-

Sequence (252 aa):
MSQFAILGFIALGGAFGACSRYLVSELCVVLLGRGFPYGTLTVNVVGSFIMGLLIAAFESELLATEPWRQIIGLGFLGALTTFSTFSMDNVLLMQQGAFFKMGLNVVLNVTLSITAAWVGFQLLKSMSQFAILGFIALGGAFGACSRYLVSELCVVLLGRGFPYGTLTVNVVGSFIMGLLIAAFESELLATEPWRQIIGLGFLGALTTFSTFSMDNVLLMQQGAFFKMGLNVVLNVTLSITAAWVGFQLLKS

Foldseek 3Di:
DDPVVLVVLQQQQQVQQQVVLVVQQVVCCVVPNDPASVSQLVLLLVLLLVLLLVVLCCVVVVDPCPPCCSNRVNHRSVNNHDDVVLVVRLVVCVVVVNNVRSVCSVCSSVVSSVVSSVVSNVVRND/DDPVVLVVLQQQQQVQQQVVLVVQQVVCCVVPNDPASVSQLVLLLVLLLVLLLVVLCCVVVVDPCPPCCSNRVNHRSVNNHDDVVLVVRLVVCVVVVNNVRSVVSVCSSVVSSVVSSVVSNVVRND

Nearest PDB structures (foldseek):
  7kk9-assembly1_B  TM=9.360E-01  e=4.276E-06  Escherichia coli
  7kka-assembly1_B  TM=9.393E-01  e=5.224E-06  Escherichia coli
  6b24-assembly1_A  TM=9.351E-01  e=4.969E-06  Escherichia coli
  7kk8-assembly1_B  TM=9.386E-01  e=6.071E-06  Escherichia coli
  6b2b-assembly1_B  TM=9.406E-01  e=7.054E-06  Escherichia coli

Solvent-accessible surface area (backbone atoms only — not comparable to full-atom values): 11170 Å² total; per-residue (Å²): 131,54,71,67,55,50,44,50,36,13,19,53,18,0,15,53,12,12,37,48,34,51,52,49,31,51,50,32,36,74,76,72,39,83,87,54,72,54,24,61,44,49,33,22,28,54,27,4,20,51,43,16,32,49,54,18,29,41,75,64,62,75,37,68,51,79,65,44,44,37,24,45,50,52,1,18,30,17,7,27,4,38,34,15,60,51,19,42,53,36,43,52,29,46,75,69,66,36,52,68,59,27,52,50,52,53,51,47,45,54,52,47,11,30,49,29,8,43,51,25,23,53,67,48,62,105,132,54,70,68,56,48,44,48,37,12,20,53,17,0,16,54,11,12,35,48,33,52,53,49,29,51,50,32,36,73,76,73,39,84,87,56,71,54,24,60,44,50,32,22,27,54,28,4,20,53,45,14,32,49,54,16,27,41,76,65,64,75,37,69,52,79,64,45,43,37,23,45,51,51,0,18,30,19,8,28,3,37,34,14,60,53,19,41,52,36,42,51,29,47,74,70,65,36,53,68,60,27,51,49,51,52,50,48,44,54,53,47,11,31,50,29,8,42,50,24,24,52,68,48,60,104

pLDDT: mean 97.3, std 3.85, range [61.84, 98.94]